Protein AF-A0A936B6W1-F1 (afdb_monomer_lite)

Structure (mmCIF, N/CA/C/O backbone):
data_AF-A0A936B6W1-F1
#
_entry.id   AF-A0A936B6W1-F1
#
loop_
_atom_site.group_PDB
_atom_site.id
_atom_site.type_symbol
_atom_site.label_atom_id
_atom_site.label_alt_id
_atom_site.label_comp_id
_atom_site.label_asym_id
_atom_site.label_entity_id
_atom_site.label_seq_id
_atom_site.pdbx_PDB_ins_code
_atom_site.Cartn_x
_atom_site.Cartn_y
_atom_site.Cartn_z
_atom_site.occupancy
_atom_site.B_iso_or_equiv
_atom_site.auth_seq_id
_atom_site.auth_comp_id
_atom_site.auth_asym_id
_atom_site.auth_atom_id
_atom_site.pdbx_PDB_model_num
ATOM 1 N N . MET A 1 1 ? -24.460 66.028 40.620 1.00 42.78 1 MET A N 1
ATOM 2 C CA . MET A 1 1 ? -24.218 67.037 39.553 1.00 42.78 1 MET A CA 1
ATOM 3 C C . MET A 1 1 ? -22.899 66.649 38.894 1.00 42.78 1 MET A C 1
ATOM 5 O O . MET A 1 1 ? -21.968 66.437 39.642 1.00 42.78 1 MET A O 1
ATOM 9 N N . LYS A 1 2 ? -22.707 66.440 37.591 1.00 44.09 2 LYS A N 1
ATOM 10 C CA . LYS A 1 2 ? -23.469 66.686 36.362 1.00 44.09 2 LYS A CA 1
ATOM 11 C C . LYS A 1 2 ? -23.413 65.421 35.484 1.00 44.09 2 LYS A C 1
ATOM 13 O O . LYS A 1 2 ? -22.447 64.670 35.536 1.00 44.09 2 LYS A O 1
ATOM 18 N N . ARG A 1 3 ? -24.472 65.222 34.700 1.00 52.38 3 ARG A N 1
ATOM 19 C CA . ARG A 1 3 ? -24.599 64.239 33.617 1.00 52.38 3 ARG A CA 1
ATOM 20 C C . ARG A 1 3 ? -23.718 64.670 32.436 1.00 52.38 3 ARG A C 1
ATOM 22 O O . ARG A 1 3 ? -23.711 65.861 32.144 1.00 52.38 3 ARG A O 1
ATOM 29 N N . SER A 1 4 ? -23.094 63.727 31.731 1.00 62.34 4 SER A N 1
ATOM 30 C CA . SER A 1 4 ? -22.779 63.885 30.305 1.00 62.34 4 SER A CA 1
ATOM 31 C C . SER A 1 4 ? -22.954 62.556 29.583 1.00 62.34 4 SER A C 1
ATOM 33 O O . SER A 1 4 ? -22.253 61.581 29.824 1.00 62.34 4 SER A O 1
ATOM 35 N N . LEU A 1 5 ? -23.976 62.576 28.739 1.00 56.81 5 LEU A N 1
ATOM 36 C CA . LEU A 1 5 ? -24.426 61.590 27.780 1.00 56.81 5 LEU A CA 1
ATOM 37 C C . LEU A 1 5 ? -23.589 61.781 26.506 1.00 56.81 5 LEU A C 1
ATOM 39 O O . LEU A 1 5 ? -23.580 62.887 25.974 1.00 56.81 5 LEU A O 1
ATOM 43 N N . TYR A 1 6 ? -22.931 60.737 26.003 1.00 61.59 6 TYR A N 1
ATOM 44 C CA . TYR A 1 6 ? -22.509 60.683 24.601 1.00 61.59 6 TYR A CA 1
ATOM 45 C C . TYR A 1 6 ? -23.033 59.392 23.983 1.00 61.59 6 TYR A C 1
ATOM 47 O O . TYR A 1 6 ? -22.481 58.309 24.149 1.00 61.59 6 TYR A O 1
ATOM 55 N N . LEU A 1 7 ? -24.166 59.556 23.303 1.00 55.12 7 LEU A N 1
ATOM 56 C CA . LEU A 1 7 ? -24.638 58.693 22.234 1.00 55.12 7 LEU A CA 1
ATOM 57 C C . LEU A 1 7 ? -23.637 58.814 21.073 1.00 55.12 7 LEU A C 1
ATOM 59 O O . LEU A 1 7 ? -23.429 59.921 20.578 1.00 55.12 7 LEU A O 1
ATOM 63 N N . LEU A 1 8 ? -23.083 57.704 20.588 1.00 62.91 8 LEU A N 1
ATOM 64 C CA . LEU A 1 8 ? -22.638 57.636 19.199 1.00 62.91 8 LEU A CA 1
ATOM 65 C C . LEU A 1 8 ? -22.999 56.274 18.608 1.00 62.91 8 LEU A C 1
ATOM 67 O O . LEU A 1 8 ? -22.398 55.247 18.907 1.00 62.91 8 LEU A O 1
ATOM 71 N N . PHE A 1 9 ? -24.036 56.325 17.778 1.00 54.16 9 PHE A N 1
ATOM 72 C CA . PHE A 1 9 ? -24.377 55.352 16.753 1.00 54.16 9 PHE A CA 1
ATOM 73 C C . PHE A 1 9 ? -23.163 55.107 15.847 1.00 54.16 9 PHE A C 1
ATOM 75 O O . PHE A 1 9 ? -22.683 56.054 15.226 1.00 54.16 9 PHE A O 1
ATOM 82 N N . ILE A 1 10 ? -22.728 53.855 15.686 1.00 60.44 10 ILE A N 1
ATOM 83 C CA . ILE A 1 10 ? -22.005 53.443 14.476 1.00 60.44 10 ILE A CA 1
ATOM 84 C C . ILE A 1 10 ? -22.717 52.237 13.871 1.00 60.44 10 ILE A C 1
ATOM 86 O O . ILE A 1 10 ? -23.036 51.257 14.540 1.00 60.44 10 ILE A O 1
ATOM 90 N N . LEU A 1 11 ? -23.019 52.426 12.590 1.00 55.84 11 LEU A N 1
ATOM 91 C CA . LEU A 1 11 ? -23.822 51.625 11.690 1.00 55.84 11 LEU A CA 1
ATOM 92 C C . LEU A 1 11 ? -23.536 50.121 11.740 1.00 55.84 11 LEU A C 1
ATOM 94 O O . LEU A 1 11 ? -22.421 49.653 11.524 1.00 55.84 11 LEU A O 1
ATOM 98 N N . ILE A 1 12 ? -24.641 49.391 11.844 1.00 58.06 12 ILE A N 1
ATOM 99 C CA . ILE A 1 12 ? -24.839 48.038 11.338 1.00 58.06 12 ILE A CA 1
ATOM 100 C C . ILE A 1 12 ? -24.657 48.085 9.810 1.00 58.06 12 ILE A C 1
ATOM 102 O O . ILE A 1 12 ? -25.568 48.455 9.073 1.00 58.06 12 ILE A O 1
ATOM 106 N N . GLY A 1 13 ? -23.457 47.758 9.335 1.00 53.03 13 GLY A N 1
ATOM 107 C CA . GLY A 1 13 ? -23.159 47.499 7.926 1.00 53.03 13 GLY A CA 1
ATOM 108 C C . GLY A 1 13 ? -23.213 46.001 7.661 1.00 53.03 13 GLY A C 1
ATOM 109 O O . GLY A 1 13 ? -22.177 45.345 7.600 1.00 53.03 13 GLY A O 1
ATOM 110 N N . GLY A 1 14 ? -24.423 45.449 7.565 1.00 54.00 14 GLY A N 1
ATOM 111 C CA . GLY A 1 14 ? -24.647 44.062 7.169 1.00 54.00 14 GLY A CA 1
ATOM 112 C C . GLY A 1 14 ? -24.208 43.845 5.726 1.00 54.00 14 GLY A C 1
ATOM 113 O O . GLY A 1 14 ? -24.986 44.056 4.799 1.00 54.00 14 GLY A O 1
ATOM 114 N N . VAL A 1 15 ? -22.965 43.408 5.528 1.00 58.84 15 VAL A N 1
ATOM 115 C CA . VAL A 1 15 ? -22.539 42.811 4.263 1.00 58.84 15 VAL A CA 1
ATOM 116 C C . VAL A 1 15 ? -23.156 41.415 4.228 1.00 58.84 15 VAL A C 1
ATOM 118 O O . VAL A 1 15 ? -22.557 40.437 4.671 1.00 58.84 15 VAL A O 1
ATOM 121 N N . LEU A 1 16 ? -24.397 41.333 3.743 1.00 56.47 16 LEU A N 1
ATOM 122 C CA . LEU A 1 16 ? -24.996 40.097 3.242 1.00 56.47 16 LEU A CA 1
ATOM 123 C C . LEU A 1 16 ? -24.203 39.688 1.997 1.00 56.47 16 LEU A C 1
ATOM 125 O O . LEU A 1 16 ? -24.629 39.883 0.862 1.00 56.47 16 LEU A O 1
ATOM 129 N N . GLY A 1 17 ? -22.989 39.187 2.219 1.00 56.72 17 GLY A N 1
ATOM 130 C CA . GLY A 1 17 ? -22.233 38.496 1.198 1.00 56.72 17 GLY A CA 1
ATOM 131 C C . GLY A 1 17 ? -23.029 37.256 0.838 1.00 56.72 17 GLY A C 1
ATOM 132 O O . GLY A 1 17 ? -23.165 36.351 1.662 1.00 56.72 17 GLY A O 1
ATOM 133 N N . CYS A 1 18 ? -23.585 37.232 -0.371 1.00 65.19 18 CYS A N 1
ATOM 134 C CA . CYS A 1 18 ? -24.082 36.013 -0.982 1.00 65.19 18 CYS A CA 1
ATOM 135 C C . CYS A 1 18 ? -22.931 34.998 -0.975 1.00 65.19 18 CYS A C 1
ATOM 137 O O . CYS A 1 18 ? -22.057 35.045 -1.837 1.00 65.19 18 CYS A O 1
ATOM 139 N N . ARG A 1 19 ? -22.894 34.108 0.025 1.00 63.59 19 ARG A N 1
ATOM 140 C CA . ARG A 1 19 ? -22.069 32.904 -0.031 1.00 63.59 19 ARG A CA 1
ATOM 141 C C . ARG A 1 19 ? -22.639 32.083 -1.174 1.00 63.59 19 ARG A C 1
ATOM 143 O O . ARG A 1 19 ? -23.716 31.505 -1.037 1.00 63.59 19 ARG A O 1
ATOM 150 N N . GLN A 1 20 ? -21.961 32.102 -2.317 1.00 68.69 20 GLN A N 1
ATOM 151 C CA . GLN A 1 20 ? -22.231 31.118 -3.351 1.00 68.69 20 GLN A CA 1
ATOM 152 C C . GLN A 1 20 ? -22.065 29.740 -2.701 1.00 68.69 20 GLN A C 1
ATOM 154 O O . GLN A 1 20 ? -21.076 29.539 -1.988 1.00 68.69 20 GLN A O 1
ATOM 159 N N . PRO A 1 21 ? -23.032 28.824 -2.868 1.00 70.44 21 PRO A N 1
ATOM 160 C CA . PRO A 1 21 ? -22.834 27.454 -2.437 1.00 70.44 21 PRO A CA 1
ATOM 161 C C . PRO A 1 21 ? -21.570 26.954 -3.132 1.00 70.44 21 PRO A C 1
ATOM 163 O O . PRO A 1 21 ? -21.466 27.027 -4.358 1.00 70.44 21 PRO A O 1
ATOM 166 N N . VAL A 1 22 ? -20.585 26.530 -2.340 1.00 75.06 22 VAL A N 1
ATOM 167 C CA . VAL A 1 22 ? -19.432 25.809 -2.869 1.00 75.06 22 VAL A CA 1
ATOM 168 C C . VAL A 1 22 ? -20.020 24.547 -3.479 1.00 75.06 22 VAL A C 1
ATOM 170 O O . VAL A 1 22 ? -20.552 23.701 -2.766 1.00 75.06 22 VAL A O 1
ATOM 173 N N . VAL A 1 23 ? -20.044 24.486 -4.808 1.00 72.12 23 VAL A N 1
ATOM 174 C CA . VAL A 1 23 ? -20.386 23.257 -5.514 1.00 72.12 23 VAL A CA 1
ATOM 175 C C . VAL A 1 23 ? -19.212 22.330 -5.248 1.00 72.12 23 VAL A C 1
ATOM 177 O O . VAL A 1 23 ? -18.132 22.543 -5.793 1.00 72.12 23 VAL A O 1
ATOM 180 N N . GLU A 1 24 ? -19.396 21.378 -4.337 1.00 67.12 24 GLU A N 1
ATOM 181 C CA . GLU A 1 24 ? -18.427 20.311 -4.121 1.00 67.12 24 GLU A CA 1
ATOM 182 C C . GLU A 1 24 ? -18.307 19.544 -5.437 1.00 67.12 24 GLU A C 1
ATOM 184 O O . GLU A 1 24 ? -19.244 18.882 -5.889 1.00 67.12 24 GLU A O 1
ATOM 189 N N . GLU A 1 25 ? -17.176 19.731 -6.114 1.00 60.41 25 GLU A N 1
ATOM 190 C CA . GLU A 1 25 ? -16.861 18.987 -7.320 1.00 60.41 25 GLU A CA 1
ATOM 191 C C . GLU A 1 25 ? -16.824 17.501 -6.932 1.00 60.41 25 GLU A C 1
ATOM 193 O O . GLU A 1 25 ? -16.175 17.158 -5.937 1.00 60.41 25 GLU A O 1
ATOM 198 N N . PRO A 1 26 ? -17.556 16.618 -7.638 1.00 58.12 26 PRO A N 1
ATOM 199 C CA . PRO A 1 26 ? -17.636 15.216 -7.261 1.00 58.12 26 PRO A CA 1
ATOM 200 C C . PRO A 1 26 ? -16.221 14.657 -7.153 1.00 58.12 26 PRO A C 1
ATOM 202 O O . PRO A 1 26 ? -15.456 14.671 -8.121 1.00 58.12 26 PRO A O 1
ATOM 205 N N . THR A 1 27 ? -15.851 14.203 -5.954 1.00 60.78 27 THR A N 1
ATOM 206 C CA . THR A 1 27 ? -14.531 13.634 -5.704 1.00 60.78 27 THR A CA 1
ATOM 207 C C . THR A 1 27 ? -14.383 12.412 -6.599 1.00 60.78 27 THR A C 1
ATOM 209 O O . THR A 1 27 ? -15.014 11.387 -6.359 1.00 60.78 27 THR A O 1
ATOM 212 N N . ALA A 1 28 ? -13.607 12.536 -7.683 1.00 58.38 28 ALA A N 1
ATOM 213 C CA . ALA A 1 28 ? -13.397 11.418 -8.595 1.00 58.38 28 ALA A CA 1
ATOM 214 C C . ALA A 1 28 ? -12.869 10.207 -7.808 1.00 58.38 28 ALA A C 1
ATOM 216 O O . ALA A 1 28 ? -11.828 10.283 -7.147 1.00 58.38 28 ALA A O 1
ATOM 217 N N . VAL A 1 29 ? -13.632 9.118 -7.854 1.00 69.69 29 VAL A N 1
ATOM 218 C CA . VAL A 1 29 ? -13.309 7.863 -7.177 1.00 69.69 29 VAL A CA 1
ATOM 219 C C . VAL A 1 29 ? -12.143 7.218 -7.918 1.00 69.69 29 VAL A C 1
ATOM 221 O O . VAL A 1 29 ? -12.166 7.113 -9.146 1.00 69.69 29 VAL A O 1
ATOM 224 N N . LEU A 1 30 ? -11.109 6.815 -7.183 1.00 76.81 30 LEU A N 1
ATOM 225 C CA . LEU A 1 30 ? -10.003 6.047 -7.749 1.00 76.81 30 LEU A CA 1
ATOM 226 C C . LEU A 1 30 ? -10.522 4.705 -8.260 1.00 76.81 30 LEU A C 1
ATOM 228 O O . LEU A 1 30 ? -11.256 4.007 -7.563 1.00 76.81 30 LEU A O 1
ATOM 232 N N . ALA A 1 31 ? -10.131 4.336 -9.478 1.00 76.81 31 ALA A N 1
ATOM 233 C CA . ALA A 1 31 ? -10.424 3.005 -9.985 1.00 76.81 31 ALA A CA 1
ATOM 234 C C . ALA A 1 31 ? -9.707 1.950 -9.116 1.00 76.81 31 ALA A C 1
ATOM 236 O O . ALA A 1 31 ? -8.561 2.179 -8.716 1.00 76.81 31 ALA A O 1
ATOM 237 N N . PRO A 1 32 ? -10.345 0.800 -8.833 1.00 78.00 32 PRO A N 1
ATOM 238 C CA . PRO A 1 32 ? -9.697 -0.272 -8.090 1.00 78.00 32 PRO A CA 1
ATOM 239 C C . PRO A 1 32 ? -8.495 -0.844 -8.869 1.00 78.00 32 PRO A C 1
ATOM 241 O O . PRO A 1 32 ? -8.446 -0.725 -10.100 1.00 78.00 32 PRO A O 1
ATOM 244 N N . PRO A 1 33 ? -7.539 -1.503 -8.183 1.00 84.62 33 PRO A N 1
ATOM 245 C CA . PRO A 1 33 ? -6.413 -2.155 -8.834 1.00 84.62 33 PRO A CA 1
ATOM 246 C C . PRO A 1 33 ? -6.891 -3.256 -9.791 1.00 84.62 33 PRO A C 1
ATOM 248 O O . PRO A 1 33 ? -7.977 -3.818 -9.599 1.00 84.62 33 PRO A O 1
ATOM 251 N N . PRO A 1 34 ? -6.065 -3.643 -10.777 1.00 88.75 34 PRO A N 1
ATOM 252 C CA . PRO A 1 34 ? -6.326 -4.820 -11.593 1.00 88.75 34 PRO A CA 1
ATOM 253 C C . PRO A 1 34 ? -6.532 -6.078 -10.737 1.00 88.75 34 PRO A C 1
ATOM 255 O O . PRO A 1 34 ? -5.823 -6.311 -9.758 1.00 88.75 34 PRO A O 1
ATOM 258 N N . THR A 1 35 ? -7.460 -6.944 -11.148 1.00 91.56 35 THR A N 1
ATOM 259 C CA . THR A 1 35 ? -7.670 -8.264 -10.523 1.00 91.56 35 THR A CA 1
ATOM 260 C C . THR A 1 35 ? -6.539 -9.251 -10.819 1.00 91.56 35 THR A C 1
ATOM 262 O O . THR A 1 35 ? -6.422 -10.277 -10.154 1.00 91.56 35 THR A O 1
ATOM 265 N N . ALA A 1 36 ? -5.687 -8.935 -11.795 1.00 93.62 36 ALA A N 1
ATOM 266 C CA . ALA A 1 36 ? -4.434 -9.616 -12.072 1.00 93.62 36 ALA A CA 1
ATOM 267 C C . ALA A 1 36 ? -3.369 -8.565 -12.399 1.00 93.62 36 ALA A C 1
ATOM 269 O O . ALA A 1 36 ? -3.534 -7.775 -13.330 1.00 93.62 36 ALA A O 1
ATOM 270 N N . VAL A 1 37 ? -2.288 -8.549 -11.624 1.00 94.75 37 VAL A N 1
ATOM 271 C CA . VAL A 1 37 ? -1.181 -7.608 -11.787 1.00 94.75 37 VAL A CA 1
ATOM 272 C C . VAL A 1 37 ? -0.089 -8.282 -12.623 1.00 94.75 37 VAL A C 1
ATOM 274 O O . VAL A 1 37 ? 0.421 -9.328 -12.212 1.00 94.75 37 VAL A O 1
ATOM 277 N N . PRO A 1 38 ? 0.270 -7.743 -13.802 1.00 96.38 38 PRO A N 1
ATOM 278 C CA . PRO A 1 38 ? 1.321 -8.321 -14.629 1.00 96.38 38 PRO A CA 1
ATOM 279 C C . PRO A 1 38 ? 2.682 -8.238 -13.928 1.00 96.38 38 PRO A C 1
ATOM 281 O O . PRO A 1 38 ? 3.059 -7.183 -13.414 1.00 96.38 38 PRO A O 1
ATOM 284 N N . LEU A 1 39 ? 3.423 -9.349 -13.955 1.00 96.06 39 LEU A N 1
ATOM 285 C CA . LEU A 1 39 ? 4.848 -9.393 -13.646 1.00 96.06 39 LEU A CA 1
ATOM 286 C C . LEU A 1 39 ? 5.620 -9.364 -14.966 1.00 96.06 39 LEU A C 1
ATOM 288 O O . LEU A 1 39 ? 5.474 -10.275 -15.784 1.00 96.06 39 LEU A O 1
ATOM 292 N N . THR A 1 40 ? 6.439 -8.339 -15.174 1.00 97.25 40 THR A N 1
ATOM 293 C CA . THR A 1 40 ? 7.240 -8.159 -16.390 1.00 97.25 40 THR A CA 1
ATOM 294 C C . THR A 1 40 ? 8.736 -8.293 -16.126 1.00 97.25 40 THR A C 1
ATOM 296 O O . THR A 1 40 ? 9.197 -7.920 -15.048 1.00 97.25 40 THR A O 1
ATOM 299 N N . ASN A 1 41 ? 9.512 -8.742 -17.113 1.00 95.44 41 ASN A N 1
ATOM 300 C CA . ASN A 1 41 ? 10.980 -8.689 -17.070 1.00 95.44 41 ASN A CA 1
ATOM 301 C C . ASN A 1 41 ? 11.523 -7.263 -17.342 1.00 95.44 41 ASN A C 1
ATOM 303 O O . ASN A 1 41 ? 10.756 -6.325 -17.577 1.00 95.44 41 ASN A O 1
ATOM 307 N N . GLY A 1 42 ? 12.851 -7.086 -17.330 1.00 92.62 42 GLY A N 1
ATOM 308 C CA . GLY A 1 42 ? 13.514 -5.803 -17.613 1.00 92.62 42 GLY A CA 1
ATOM 309 C C . GLY A 1 42 ? 13.218 -5.230 -19.009 1.00 92.62 42 GLY A C 1
ATOM 310 O O . GLY A 1 42 ? 13.299 -4.021 -19.209 1.00 92.62 42 GLY A O 1
ATOM 311 N N . GLN A 1 43 ? 12.801 -6.072 -19.961 1.00 95.12 43 GLN A N 1
ATOM 312 C CA . GLN A 1 43 ? 12.390 -5.679 -21.313 1.00 95.12 43 GLN A CA 1
ATOM 313 C C . GLN A 1 43 ? 10.903 -5.278 -21.389 1.00 95.12 43 GLN A C 1
ATOM 315 O O . GLN A 1 43 ? 10.446 -4.809 -22.430 1.00 95.12 43 GLN A O 1
ATOM 320 N N . GLY A 1 44 ? 10.148 -5.427 -20.294 1.00 95.19 44 GLY A N 1
ATOM 321 C CA . GLY A 1 44 ? 8.714 -5.137 -20.228 1.00 95.19 44 GLY A CA 1
ATOM 322 C C . GLY A 1 44 ? 7.819 -6.265 -20.752 1.00 95.19 44 GLY A C 1
ATOM 323 O O . GLY A 1 44 ? 6.619 -6.058 -20.920 1.00 95.19 44 GLY A O 1
ATOM 324 N N . GLU A 1 45 ? 8.364 -7.455 -21.003 1.00 97.00 45 GLU A N 1
ATOM 325 C CA . GLU A 1 45 ? 7.582 -8.619 -21.422 1.00 97.00 45 GLU A CA 1
ATOM 326 C C . GLU A 1 45 ? 6.923 -9.266 -20.205 1.00 97.00 45 GLU A C 1
ATOM 328 O O . GLU A 1 45 ? 7.573 -9.474 -19.180 1.00 97.00 45 GLU A O 1
ATOM 333 N N . VAL A 1 46 ? 5.639 -9.613 -20.313 1.00 96.94 46 VAL A N 1
ATOM 334 C CA . VAL A 1 46 ? 4.905 -10.299 -19.242 1.00 96.94 46 VAL A CA 1
ATOM 335 C C . VAL A 1 46 ? 5.429 -11.727 -19.099 1.00 96.94 46 VAL A C 1
ATOM 337 O O . VAL A 1 46 ? 5.291 -12.534 -20.015 1.00 96.94 46 VAL A O 1
ATOM 340 N N . VAL A 1 47 ? 5.986 -12.046 -17.933 1.00 96.44 47 VAL A N 1
ATOM 341 C CA . VAL A 1 47 ? 6.502 -13.384 -17.598 1.00 96.44 47 VAL A CA 1
ATOM 342 C C . VAL A 1 47 ? 5.541 -14.173 -16.715 1.00 96.44 47 VAL A C 1
ATOM 344 O O . VAL A 1 47 ? 5.531 -15.401 -16.750 1.00 96.44 47 VAL A O 1
ATOM 347 N N . SER A 1 48 ? 4.707 -13.489 -15.930 1.00 95.75 48 SER A N 1
ATOM 348 C CA . SER A 1 48 ? 3.640 -14.109 -15.147 1.00 95.75 48 SER A CA 1
ATOM 349 C C . SER A 1 48 ? 2.584 -13.077 -14.739 1.00 95.75 48 SER A C 1
ATOM 351 O O . SER A 1 48 ? 2.648 -11.903 -15.113 1.00 95.75 48 SER A O 1
ATOM 353 N N . GLN A 1 49 ? 1.578 -13.518 -13.986 1.00 95.06 49 GLN A N 1
ATOM 354 C CA . GLN A 1 49 ? 0.587 -12.643 -13.371 1.00 95.06 49 GLN A CA 1
ATOM 355 C C . GLN A 1 49 ? 0.461 -12.973 -11.890 1.00 95.06 49 GLN A C 1
ATOM 357 O O . GLN A 1 49 ? 0.459 -14.141 -11.500 1.00 95.06 49 GLN A O 1
ATOM 362 N N . GLN A 1 50 ? 0.316 -11.936 -11.076 1.00 91.50 50 GLN A N 1
ATOM 363 C CA . GLN A 1 50 ? -0.027 -12.053 -9.672 1.00 91.50 50 GLN A CA 1
ATOM 364 C C . GLN A 1 50 ? -1.523 -11.812 -9.487 1.00 91.50 50 GLN A C 1
ATOM 366 O O . GLN A 1 50 ? -2.071 -10.848 -10.019 1.00 91.50 50 GLN A O 1
ATOM 371 N N . ALA A 1 51 ? -2.185 -12.672 -8.712 1.00 90.75 51 ALA A N 1
ATOM 372 C CA . ALA A 1 51 ? -3.576 -12.451 -8.338 1.00 90.75 51 ALA A CA 1
ATOM 373 C C . ALA A 1 51 ? -3.706 -11.140 -7.542 1.00 90.75 51 ALA A C 1
ATOM 375 O O . ALA A 1 51 ? -2.968 -10.916 -6.581 1.00 90.75 51 ALA A O 1
ATOM 376 N N . GLY A 1 52 ? -4.622 -10.278 -7.977 1.00 84.19 52 GLY A N 1
ATOM 377 C CA . GLY A 1 52 ? -4.985 -9.025 -7.320 1.00 84.19 52 GLY A CA 1
ATOM 378 C C . GLY A 1 52 ? -6.399 -9.070 -6.723 1.00 84.19 52 GLY A C 1
ATOM 379 O O . GLY A 1 52 ? -7.001 -10.146 -6.659 1.00 84.19 52 GLY A O 1
ATOM 380 N N . PRO A 1 53 ? -6.958 -7.913 -6.317 1.00 88.94 53 PRO A N 1
ATOM 381 C CA . PRO A 1 53 ? -6.330 -6.585 -6.292 1.00 88.94 53 PRO A CA 1
ATOM 382 C C . PRO A 1 53 ? -5.180 -6.495 -5.279 1.00 88.94 53 PRO A C 1
ATOM 384 O O . PRO A 1 53 ? -5.199 -7.164 -4.249 1.00 88.94 53 PRO A O 1
ATOM 387 N N . LEU A 1 54 ? -4.173 -5.667 -5.574 1.00 92.38 54 LEU A N 1
ATOM 388 C CA . LEU A 1 54 ? -3.028 -5.440 -4.688 1.00 92.38 54 LEU A CA 1
ATOM 389 C C . LEU A 1 54 ? -2.950 -3.975 -4.272 1.00 92.38 54 LEU A C 1
ATOM 391 O O . LEU A 1 54 ? -2.747 -3.091 -5.109 1.00 92.38 54 LEU A O 1
ATOM 395 N N . TRP A 1 55 ? -3.043 -3.756 -2.966 1.00 94.06 55 TRP A N 1
ATOM 396 C CA . TRP A 1 55 ? -2.788 -2.479 -2.317 1.00 94.06 55 TRP A CA 1
ATOM 397 C C . TRP A 1 55 ? -1.542 -2.578 -1.447 1.00 94.06 55 TRP A C 1
ATOM 399 O O . TRP A 1 55 ? -1.292 -3.601 -0.806 1.00 94.06 55 TRP A O 1
ATOM 409 N N . VAL A 1 56 ? -0.759 -1.507 -1.434 1.00 94.38 56 VAL A N 1
ATOM 410 C CA . VAL A 1 56 ? 0.469 -1.385 -0.645 1.00 94.38 56 VAL A CA 1
ATOM 411 C C . VAL A 1 56 ? 0.528 -0.019 0.023 1.00 94.38 56 VAL A C 1
ATOM 413 O O . VAL A 1 56 ? -0.152 0.908 -0.413 1.00 94.38 56 VAL A O 1
ATOM 416 N N . LEU A 1 57 ? 1.375 0.118 1.040 1.00 95.12 57 LEU A N 1
ATOM 417 C CA . LEU A 1 57 ? 1.864 1.420 1.483 1.00 95.12 57 LEU A CA 1
ATOM 418 C C . LEU A 1 57 ? 3.182 1.738 0.782 1.00 95.12 57 LEU A C 1
ATOM 420 O O . LEU A 1 57 ? 4.061 0.877 0.678 1.00 95.12 57 LEU A O 1
ATOM 424 N N . VAL A 1 58 ? 3.330 2.981 0.336 1.00 95.75 58 VAL A N 1
ATOM 425 C CA . VAL A 1 58 ? 4.620 3.535 -0.079 1.00 95.75 58 VAL A CA 1
ATOM 426 C C . VAL A 1 58 ? 5.249 4.198 1.140 1.00 95.75 58 VAL A C 1
ATOM 428 O O . VAL A 1 58 ? 4.657 5.093 1.736 1.00 95.75 58 VAL A O 1
ATOM 431 N N . SER A 1 59 ? 6.427 3.734 1.548 1.00 95.38 59 SER A N 1
ATOM 432 C CA . SER A 1 59 ? 7.048 4.106 2.816 1.00 95.38 59 SER A CA 1
ATOM 433 C C . SER A 1 59 ? 8.530 4.429 2.681 1.00 95.38 59 SER A C 1
ATOM 435 O O . SER A 1 59 ? 9.300 3.689 2.065 1.00 95.38 59 SER A O 1
ATOM 437 N N . GLY A 1 60 ? 8.934 5.516 3.332 1.00 93.94 60 GLY A N 1
ATOM 438 C CA . GLY A 1 60 ? 10.326 5.873 3.588 1.00 93.94 60 GLY A CA 1
ATOM 439 C C . GLY A 1 60 ? 10.829 5.447 4.962 1.00 93.94 60 GLY A C 1
ATOM 440 O O . GLY A 1 60 ? 11.856 5.955 5.407 1.00 93.94 60 GLY A O 1
ATOM 441 N N . VAL A 1 61 ? 10.102 4.571 5.658 1.00 90.56 61 VAL A N 1
ATOM 442 C CA . VAL A 1 61 ? 10.531 3.982 6.929 1.00 90.56 61 VAL A CA 1
ATOM 443 C C . VAL A 1 61 ? 11.591 2.909 6.665 1.00 90.56 61 VAL A C 1
ATOM 445 O O . VAL A 1 61 ? 11.392 2.031 5.822 1.00 90.56 61 VAL A O 1
ATOM 448 N N . ASP A 1 62 ? 12.722 2.977 7.363 1.00 85.38 62 ASP A N 1
ATOM 449 C CA . ASP A 1 62 ? 13.818 2.013 7.239 1.00 85.38 62 ASP A CA 1
ATOM 450 C C . ASP A 1 62 ? 13.536 0.691 7.987 1.00 85.38 62 ASP A C 1
ATOM 452 O O . ASP A 1 62 ? 12.501 0.510 8.631 1.00 85.38 62 ASP A O 1
ATOM 456 N N . GLU A 1 63 ? 14.463 -0.266 7.911 1.00 81.38 63 GLU A N 1
ATOM 457 C CA . GLU A 1 63 ? 14.356 -1.542 8.635 1.00 81.38 63 GLU A CA 1
ATOM 458 C C . GLU A 1 63 ? 14.347 -1.417 10.172 1.00 81.38 63 GLU A C 1
ATOM 460 O O . GLU A 1 63 ? 14.018 -2.385 10.857 1.00 81.38 63 GLU A O 1
ATOM 465 N N . HIS A 1 64 ? 14.683 -0.251 10.728 1.00 81.06 64 HIS A N 1
ATOM 466 C CA . HIS A 1 64 ? 14.626 0.020 12.165 1.00 81.06 64 HIS A CA 1
ATOM 467 C C . HIS A 1 64 ? 13.308 0.684 12.583 1.00 81.06 64 HIS A C 1
ATOM 469 O O . HIS A 1 64 ? 13.123 0.978 13.765 1.00 81.06 64 HIS A O 1
ATOM 475 N N . GLY A 1 65 ? 12.391 0.929 11.641 1.00 80.75 65 GLY A N 1
ATOM 476 C CA . GLY A 1 65 ? 11.145 1.642 11.909 1.00 80.75 65 GLY A CA 1
ATOM 477 C C . GLY A 1 65 ? 11.317 3.160 12.000 1.00 80.75 65 GLY A C 1
ATOM 478 O O . GLY A 1 65 ? 10.415 3.844 12.484 1.00 80.75 65 GLY A O 1
ATOM 479 N N . LEU A 1 66 ? 12.456 3.705 11.560 1.00 84.88 66 LEU A N 1
ATOM 480 C CA . LEU A 1 66 ? 12.725 5.139 11.570 1.00 84.88 66 LEU A CA 1
ATOM 481 C C . LEU A 1 66 ? 12.377 5.756 10.219 1.00 84.88 66 LEU A C 1
ATOM 483 O O . LEU A 1 66 ? 12.707 5.219 9.164 1.00 84.88 66 LEU A O 1
ATOM 487 N N . LEU A 1 67 ? 11.736 6.925 10.250 1.00 87.69 67 LEU A N 1
ATOM 488 C CA . LEU A 1 67 ? 11.481 7.689 9.037 1.00 87.69 67 LEU A CA 1
ATOM 489 C C . LEU A 1 67 ? 12.806 8.200 8.456 1.00 87.69 67 LEU A C 1
ATOM 491 O O . LEU A 1 67 ? 13.404 9.128 9.002 1.00 87.69 67 LEU A O 1
ATOM 495 N N . ALA A 1 68 ? 13.236 7.613 7.341 1.00 89.75 68 ALA A N 1
ATOM 496 C CA . ALA A 1 68 ? 14.405 8.053 6.589 1.00 89.75 68 ALA A CA 1
ATOM 497 C C . ALA A 1 68 ? 14.021 9.055 5.489 1.00 89.75 68 ALA A C 1
ATOM 499 O O . ALA A 1 68 ? 14.735 10.033 5.264 1.00 89.75 68 ALA A O 1
ATOM 500 N N . GLU A 1 69 ? 12.876 8.843 4.831 1.00 93.31 69 GLU A N 1
ATOM 501 C CA . GLU A 1 69 ? 12.462 9.611 3.651 1.00 93.31 69 GLU A CA 1
ATOM 502 C C . GLU A 1 69 ? 10.987 10.056 3.743 1.00 93.31 69 GLU A C 1
ATOM 504 O O . GLU A 1 69 ? 10.080 9.255 3.525 1.00 93.31 69 GLU A O 1
ATOM 509 N N . PRO A 1 70 ? 10.692 11.335 4.048 1.00 94.56 70 PRO A N 1
ATOM 510 C CA . PRO A 1 70 ? 9.308 11.811 4.162 1.00 94.56 70 PRO A CA 1
ATOM 511 C C . PRO A 1 70 ? 8.580 11.905 2.812 1.00 94.56 70 PRO A C 1
ATOM 513 O O . PRO A 1 70 ? 7.349 11.896 2.777 1.00 94.56 70 PRO A O 1
ATOM 516 N N . ASN A 1 71 ? 9.337 12.008 1.716 1.00 96.31 71 ASN A N 1
ATOM 517 C CA . ASN A 1 71 ? 8.835 12.090 0.349 1.00 96.31 71 ASN A CA 1
ATOM 518 C C . ASN A 1 71 ? 9.555 11.047 -0.503 1.00 96.31 71 ASN A C 1
ATOM 520 O O . ASN A 1 71 ? 10.785 11.042 -0.543 1.00 96.31 71 ASN A O 1
ATOM 524 N N . ILE A 1 72 ? 8.789 10.213 -1.200 1.00 96.25 72 ILE A N 1
ATOM 525 C CA . ILE A 1 72 ? 9.299 9.161 -2.077 1.00 96.25 72 ILE A CA 1
ATOM 526 C C . ILE A 1 72 ? 9.114 9.610 -3.516 1.00 96.25 72 ILE A C 1
ATOM 528 O O . ILE A 1 72 ? 7.985 9.785 -3.978 1.00 96.25 72 ILE A O 1
ATOM 532 N N . TYR A 1 73 ? 10.226 9.812 -4.219 1.00 96.31 73 TYR A N 1
ATOM 533 C CA . TYR A 1 73 ? 10.201 10.201 -5.624 1.00 96.31 73 TYR A CA 1
ATOM 534 C C . TYR A 1 73 ? 9.713 9.046 -6.487 1.00 96.31 73 TYR A C 1
ATOM 536 O O . TYR A 1 73 ? 10.216 7.923 -6.400 1.00 96.31 73 TYR A O 1
ATOM 544 N N . LEU A 1 74 ? 8.754 9.345 -7.356 1.00 97.56 74 LEU A N 1
ATOM 545 C CA . LEU A 1 74 ? 8.302 8.405 -8.362 1.00 97.56 74 LEU A CA 1
ATOM 546 C C . LEU A 1 74 ? 9.272 8.423 -9.545 1.00 97.56 74 LEU A C 1
ATOM 548 O O . LEU A 1 74 ? 9.759 9.471 -9.982 1.00 97.56 74 LEU A O 1
ATOM 552 N N . LEU A 1 75 ? 9.552 7.243 -10.079 1.00 97.94 75 LEU A N 1
ATOM 553 C CA . LEU A 1 75 ? 10.388 7.051 -11.252 1.00 97.94 75 LEU A CA 1
ATOM 554 C C . LEU A 1 75 ? 9.495 7.021 -12.503 1.00 97.94 75 LEU A C 1
ATOM 556 O O . LEU A 1 75 ? 8.397 6.461 -12.506 1.00 97.94 75 LEU A O 1
ATOM 560 N N . SER A 1 76 ? 9.974 7.606 -13.597 1.00 97.12 76 SER A N 1
ATOM 561 C CA . SER A 1 76 ? 9.282 7.594 -14.896 1.00 97.12 76 SER A CA 1
ATOM 562 C C . SER A 1 76 ? 9.322 6.214 -15.552 1.00 97.12 76 SER A C 1
ATOM 564 O O . SER A 1 76 ? 8.461 5.873 -16.365 1.00 97.12 76 SER A O 1
ATOM 566 N N . GLN A 1 77 ? 10.319 5.408 -15.185 1.00 96.88 77 GLN A N 1
ATOM 567 C CA . GLN A 1 77 ? 10.539 4.041 -15.637 1.00 96.88 77 GLN A CA 1
ATOM 568 C C . GLN A 1 77 ? 11.065 3.198 -14.470 1.00 96.88 77 GLN A C 1
ATOM 570 O O . GLN A 1 77 ? 11.490 3.731 -13.449 1.00 96.88 77 GLN A O 1
ATOM 575 N N . ALA A 1 78 ? 11.059 1.877 -14.627 1.00 96.44 78 ALA A N 1
ATOM 576 C CA . ALA A 1 78 ? 11.621 0.926 -13.669 1.00 96.44 78 ALA A CA 1
ATOM 577 C C . ALA A 1 78 ? 13.167 0.924 -13.689 1.00 96.44 78 ALA A C 1
ATOM 579 O O . ALA A 1 78 ? 13.795 -0.090 -13.976 1.00 96.44 78 ALA A O 1
ATOM 580 N N . ASP A 1 79 ? 13.769 2.083 -13.440 1.00 94.81 79 ASP A N 1
ATOM 581 C CA . ASP A 1 79 ? 15.211 2.303 -13.381 1.00 94.81 79 ASP A CA 1
ATOM 582 C C . ASP A 1 79 ? 15.501 3.291 -12.246 1.00 94.81 79 ASP A C 1
ATOM 584 O O . ASP A 1 79 ? 14.888 4.354 -12.159 1.00 94.81 79 ASP A O 1
ATOM 588 N N . VAL A 1 80 ? 16.463 2.951 -11.385 1.00 91.38 80 VAL A N 1
ATOM 589 C CA . VAL A 1 80 ? 16.890 3.776 -10.243 1.00 91.38 80 VAL A CA 1
ATOM 590 C C . VAL A 1 80 ? 17.417 5.152 -10.646 1.00 91.38 80 VAL A C 1
ATOM 592 O O . VAL A 1 80 ? 17.563 6.004 -9.781 1.00 91.38 80 VAL A O 1
ATOM 595 N N . LEU A 1 81 ? 17.740 5.374 -11.923 1.00 92.94 81 LEU A N 1
ATOM 596 C CA . LEU A 1 81 ? 18.191 6.668 -12.437 1.00 92.94 81 LEU A CA 1
ATOM 597 C C . LEU A 1 81 ? 17.070 7.485 -13.103 1.00 92.94 81 LEU A C 1
ATOM 599 O O . LEU A 1 81 ? 17.286 8.648 -13.443 1.00 92.94 81 LEU A O 1
ATOM 603 N N . ALA A 1 82 ? 15.873 6.917 -13.280 1.00 94.12 82 ALA A N 1
ATOM 604 C CA . ALA A 1 82 ? 14.775 7.516 -14.041 1.00 94.12 82 ALA A CA 1
ATOM 605 C C . ALA A 1 82 ? 13.870 8.442 -13.203 1.00 94.12 82 ALA A C 1
ATOM 607 O O . ALA A 1 82 ? 12.643 8.387 -13.319 1.00 94.12 82 ALA A O 1
ATOM 608 N N . PHE A 1 83 ? 14.458 9.292 -12.360 1.00 88.31 83 PHE A N 1
ATOM 609 C CA . PHE A 1 83 ? 13.728 10.180 -11.447 1.00 88.31 83 PHE A CA 1
ATOM 610 C C . PHE A 1 83 ? 12.782 11.157 -12.160 1.00 88.31 83 PHE A C 1
ATOM 612 O O . PHE A 1 83 ? 13.086 11.676 -13.236 1.00 88.31 83 PHE A O 1
ATOM 619 N N . THR A 1 84 ? 11.650 11.446 -11.517 1.00 90.44 84 THR A N 1
ATOM 620 C CA . THR A 1 84 ? 10.748 12.551 -11.875 1.00 90.44 84 THR A CA 1
ATOM 621 C C . THR A 1 84 ? 10.729 13.612 -10.772 1.00 90.44 84 THR A C 1
ATOM 623 O O . THR A 1 84 ? 11.325 13.429 -9.713 1.00 90.44 84 THR A O 1
ATOM 626 N N . ASN A 1 85 ? 10.026 14.723 -11.011 1.00 90.00 85 ASN A N 1
ATOM 627 C CA . ASN A 1 85 ? 9.704 15.690 -9.955 1.00 90.00 85 ASN A CA 1
ATOM 628 C C . ASN A 1 85 ? 8.446 15.292 -9.153 1.00 90.00 85 ASN A C 1
ATOM 630 O O . ASN A 1 85 ? 8.091 15.978 -8.193 1.00 90.00 85 ASN A O 1
ATOM 634 N N . GLU A 1 86 ? 7.760 14.218 -9.555 1.00 95.06 86 GLU A N 1
ATOM 635 C CA . GLU A 1 86 ? 6.600 13.681 -8.847 1.00 95.06 86 GLU A CA 1
ATOM 636 C C . GLU A 1 86 ? 7.071 12.896 -7.624 1.00 95.06 86 GLU A C 1
ATOM 638 O O . GLU A 1 86 ? 8.069 12.169 -7.660 1.00 95.06 86 GLU A O 1
ATOM 643 N N . HIS A 1 87 ? 6.368 13.078 -6.515 1.00 95.94 87 HIS A N 1
ATOM 644 C CA . HIS A 1 87 ? 6.700 12.444 -5.252 1.00 95.94 87 HIS A CA 1
ATOM 645 C C . HIS A 1 87 ? 5.445 12.279 -4.419 1.00 95.94 87 HIS A C 1
ATOM 647 O O . HIS A 1 87 ? 4.574 13.145 -4.404 1.00 95.94 87 HIS A O 1
ATOM 653 N N . VAL A 1 88 ? 5.399 11.193 -3.665 1.00 96.25 88 VAL A N 1
ATOM 654 C CA . VAL A 1 88 ? 4.320 10.931 -2.719 1.00 96.25 88 VAL A CA 1
ATOM 655 C C . VAL A 1 88 ? 4.839 11.005 -1.293 1.00 96.25 88 VAL A C 1
ATOM 657 O O . VAL A 1 88 ? 6.021 10.764 -1.036 1.00 96.25 88 VAL A O 1
ATOM 660 N N . HIS A 1 89 ? 3.961 11.330 -0.352 1.00 95.81 89 HIS A N 1
ATOM 661 C CA . HIS A 1 89 ? 4.306 11.265 1.063 1.00 95.81 89 HIS A CA 1
ATOM 662 C C . HIS A 1 89 ? 4.426 9.812 1.532 1.00 95.81 89 HIS A C 1
ATOM 664 O O . HIS A 1 89 ? 3.697 8.934 1.070 1.00 95.81 89 HIS A O 1
ATOM 670 N N . THR A 1 90 ? 5.337 9.564 2.474 1.00 95.00 90 THR A N 1
ATOM 671 C CA . THR A 1 90 ? 5.404 8.272 3.174 1.00 95.00 90 THR A CA 1
ATOM 672 C C . THR A 1 90 ? 4.056 7.925 3.818 1.00 95.00 90 THR A C 1
ATOM 674 O O . THR A 1 90 ? 3.325 8.808 4.270 1.00 95.00 90 THR A O 1
ATOM 677 N N . GLY A 1 91 ? 3.723 6.637 3.854 1.00 92.88 91 GLY A N 1
ATOM 678 C CA . GLY A 1 91 ? 2.474 6.129 4.417 1.00 92.88 91 GLY A CA 1
ATOM 679 C C . GLY A 1 91 ? 1.271 6.256 3.484 1.00 92.88 91 GLY A C 1
ATOM 680 O O . GLY A 1 91 ? 0.164 5.892 3.875 1.00 92.88 91 GLY A O 1
ATOM 681 N N . ILE A 1 92 ? 1.456 6.732 2.248 1.00 94.56 92 ILE A N 1
ATOM 682 C CA . ILE A 1 92 ? 0.366 6.758 1.275 1.00 94.56 92 ILE A CA 1
ATOM 683 C C . ILE A 1 92 ? 0.023 5.338 0.817 1.00 94.56 92 ILE A C 1
ATOM 685 O O . ILE A 1 92 ? 0.908 4.523 0.537 1.00 94.56 92 ILE A O 1
ATOM 689 N N . ALA A 1 93 ? -1.269 5.045 0.708 1.00 94.88 93 ALA A N 1
ATOM 690 C CA . ALA A 1 93 ? -1.725 3.820 0.075 1.00 94.88 93 ALA A CA 1
ATOM 691 C C . ALA A 1 93 ? -1.648 3.944 -1.452 1.00 94.88 93 ALA A C 1
ATOM 693 O O . ALA A 1 93 ? -1.906 5.006 -2.022 1.00 94.88 93 ALA A O 1
ATOM 694 N N . ALA A 1 94 ? -1.308 2.852 -2.129 1.00 94.94 94 ALA A N 1
ATOM 695 C CA . ALA A 1 94 ? -1.221 2.828 -3.579 1.00 94.94 94 ALA A CA 1
ATOM 696 C C . ALA A 1 94 ? -1.668 1.488 -4.167 1.00 94.94 94 ALA A C 1
ATOM 698 O O . ALA A 1 94 ? -1.381 0.417 -3.626 1.00 94.94 94 ALA A O 1
ATOM 699 N N . ALA A 1 95 ? -2.374 1.560 -5.293 1.00 94.94 95 ALA A N 1
ATOM 700 C CA . ALA A 1 95 ? -2.749 0.409 -6.097 1.00 94.94 95 ALA A CA 1
ATOM 701 C C . ALA A 1 95 ? -1.542 -0.039 -6.921 1.00 94.94 95 ALA A C 1
ATOM 703 O O . ALA A 1 95 ? -0.940 0.780 -7.617 1.00 94.94 95 ALA A O 1
ATOM 704 N N . VAL A 1 96 ? -1.206 -1.328 -6.896 1.00 95.69 96 VAL A N 1
ATOM 705 C CA . VAL A 1 96 ? -0.154 -1.873 -7.765 1.00 95.69 96 VAL A CA 1
ATOM 706 C C . VAL A 1 96 ? -0.749 -2.191 -9.133 1.00 95.69 96 VAL A C 1
ATOM 708 O O . VAL A 1 96 ? -1.678 -2.989 -9.253 1.00 95.69 96 VAL A O 1
ATOM 711 N N . LEU A 1 97 ? -0.201 -1.565 -10.171 1.00 96.44 97 LEU A N 1
ATOM 712 C CA . LEU A 1 97 ? -0.637 -1.711 -11.560 1.00 96.44 97 LEU A CA 1
ATOM 713 C C . LEU A 1 97 ? 0.225 -2.706 -12.343 1.00 96.44 97 LEU A C 1
ATOM 715 O O . LEU A 1 97 ? -0.270 -3.357 -13.256 1.00 96.44 97 LEU A O 1
ATOM 719 N N . GLU A 1 98 ? 1.511 -2.803 -12.005 1.00 96.62 98 GLU A N 1
ATOM 720 C CA . GLU A 1 98 ? 2.498 -3.663 -12.664 1.00 96.62 98 GLU A CA 1
ATOM 721 C C . GLU A 1 98 ? 3.660 -3.927 -11.700 1.00 96.62 98 GLU A C 1
ATOM 723 O O . GLU A 1 98 ? 4.027 -3.057 -10.906 1.00 96.62 98 GLU A O 1
ATOM 728 N N . ILE A 1 99 ? 4.259 -5.112 -11.783 1.00 97.00 99 ILE A N 1
ATOM 729 C CA . ILE A 1 99 ? 5.500 -5.456 -11.088 1.00 97.00 99 ILE A CA 1
ATOM 730 C C . ILE A 1 99 ? 6.558 -5.694 -12.159 1.00 97.00 99 ILE A C 1
ATOM 732 O O . ILE A 1 99 ? 6.365 -6.535 -13.031 1.00 97.00 99 ILE A O 1
ATOM 736 N N . ARG A 1 100 ? 7.693 -4.998 -12.094 1.00 97.44 100 ARG A N 1
ATOM 737 C CA . ARG A 1 100 ? 8.827 -5.248 -12.987 1.00 97.44 100 ARG A CA 1
ATOM 738 C C . ARG A 1 100 ? 9.998 -5.835 -12.231 1.00 97.44 100 ARG A C 1
ATOM 740 O O . ARG A 1 100 ? 10.436 -5.271 -11.233 1.00 97.44 100 ARG A O 1
ATOM 747 N N . GLN A 1 101 ? 10.509 -6.950 -12.733 1.00 94.88 101 GLN A N 1
ATOM 748 C CA . GLN A 1 101 ? 11.700 -7.610 -12.231 1.00 94.88 101 GLN A CA 1
ATOM 749 C C . GLN A 1 101 ? 12.840 -7.450 -13.239 1.00 94.88 101 GLN A C 1
ATOM 751 O O . GLN A 1 101 ? 12.767 -7.951 -14.360 1.00 94.88 101 GLN A O 1
ATOM 756 N N . ASP A 1 102 ? 13.898 -6.763 -12.819 1.00 90.88 102 ASP A N 1
ATOM 757 C CA . ASP A 1 102 ? 15.115 -6.552 -13.599 1.00 90.88 102 ASP A CA 1
ATOM 758 C C . ASP A 1 102 ? 16.319 -7.100 -12.819 1.00 90.88 102 ASP A C 1
ATOM 760 O O . ASP A 1 102 ? 16.852 -6.478 -11.893 1.00 90.88 102 ASP A O 1
ATOM 764 N N . GLY A 1 103 ? 16.682 -8.349 -13.124 1.00 88.81 103 GLY A N 1
ATOM 765 C CA . GLY A 1 103 ? 17.657 -9.114 -12.351 1.00 88.81 103 GLY A CA 1
ATOM 766 C C . GLY A 1 103 ? 17.217 -9.294 -10.894 1.00 88.81 103 GLY A C 1
ATOM 767 O O . GLY A 1 103 ? 16.203 -9.935 -10.612 1.00 88.81 103 GLY A O 1
ATOM 768 N N . LEU A 1 104 ? 18.005 -8.738 -9.968 1.00 88.19 104 LEU A N 1
ATOM 769 C CA . LEU A 1 104 ? 17.723 -8.749 -8.526 1.00 88.19 104 LEU A CA 1
ATOM 770 C C . LEU A 1 104 ? 16.874 -7.559 -8.065 1.00 88.19 104 LEU A C 1
ATOM 772 O O . LEU A 1 104 ? 16.478 -7.515 -6.905 1.00 88.19 104 LEU A O 1
ATOM 776 N N . ARG A 1 105 ? 16.634 -6.578 -8.939 1.00 91.50 105 ARG A N 1
ATOM 777 C CA . ARG A 1 105 ? 15.853 -5.389 -8.607 1.00 91.50 105 ARG A CA 1
ATOM 778 C C . ARG A 1 105 ? 14.397 -5.624 -8.946 1.00 91.50 105 ARG A C 1
ATOM 780 O O . ARG A 1 105 ? 14.070 -6.249 -9.959 1.00 91.50 105 ARG A O 1
ATOM 787 N N . ARG A 1 106 ? 13.521 -5.067 -8.122 1.00 94.94 106 ARG A N 1
ATOM 788 C CA . ARG A 1 106 ? 12.092 -5.064 -8.380 1.00 94.94 106 ARG A CA 1
ATOM 789 C C . ARG A 1 106 ? 11.539 -3.659 -8.243 1.00 94.94 106 ARG A C 1
ATOM 791 O O . ARG A 1 106 ? 11.873 -2.931 -7.315 1.00 94.94 106 ARG A O 1
ATOM 798 N N . PHE A 1 107 ? 10.671 -3.311 -9.176 1.00 97.12 107 PHE A N 1
ATOM 799 C CA . PHE A 1 107 ? 9.955 -2.052 -9.194 1.00 97.12 107 PHE A CA 1
ATOM 800 C C . PHE A 1 107 ? 8.462 -2.322 -9.289 1.00 97.12 107 PHE A C 1
ATOM 802 O O . PHE A 1 107 ? 8.028 -3.313 -9.877 1.00 97.12 107 PHE A O 1
ATOM 809 N N . TYR A 1 108 ? 7.678 -1.414 -8.737 1.00 97.44 108 TYR A N 1
ATOM 810 C CA . TYR A 1 108 ? 6.229 -1.461 -8.766 1.00 97.44 108 TYR A CA 1
ATOM 811 C C . TYR A 1 108 ? 5.733 -0.217 -9.470 1.00 97.44 108 TYR A C 1
ATOM 813 O O . TYR A 1 108 ? 6.075 0.894 -9.071 1.00 97.44 108 TYR A O 1
ATOM 821 N N . ARG A 1 109 ? 4.925 -0.386 -10.511 1.00 97.62 109 ARG A N 1
ATOM 822 C CA . ARG A 1 109 ? 4.158 0.728 -11.048 1.00 97.62 1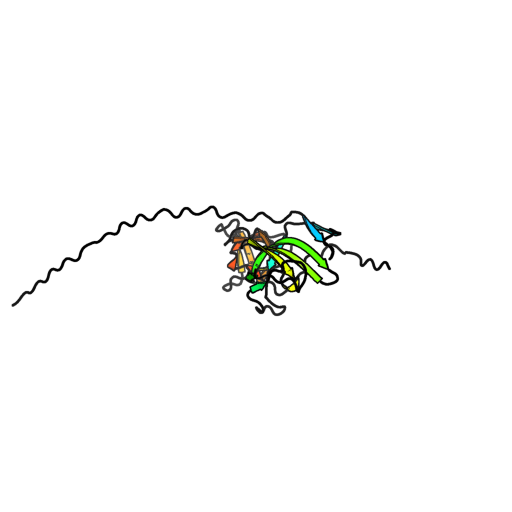09 ARG A CA 1
ATOM 823 C C . ARG A 1 109 ? 2.923 0.887 -10.185 1.00 97.62 109 ARG A C 1
ATOM 825 O O . ARG A 1 109 ? 2.144 -0.058 -10.060 1.00 97.62 109 ARG A O 1
ATOM 832 N N . VAL A 1 110 ? 2.746 2.058 -9.598 1.00 96.75 110 VAL A N 1
ATOM 833 C CA . VAL A 1 110 ? 1.693 2.314 -8.619 1.00 96.75 110 VAL A CA 1
ATOM 834 C C . VAL A 1 110 ? 0.832 3.508 -9.013 1.00 96.75 110 VAL A C 1
ATOM 836 O O . VAL A 1 110 ? 1.313 4.418 -9.684 1.00 96.75 110 VAL A O 1
ATOM 839 N N . LEU A 1 111 ? -0.429 3.492 -8.583 1.00 95.44 111 LEU A N 1
ATOM 840 C CA . LEU A 1 111 ? -1.332 4.644 -8.543 1.00 95.44 111 LEU A CA 1
ATOM 841 C C . LEU A 1 111 ? -1.628 4.949 -7.073 1.00 95.44 111 LEU A C 1
ATOM 843 O O . LEU A 1 111 ? -2.327 4.181 -6.411 1.00 95.44 111 LEU A O 1
ATOM 847 N N . ALA A 1 112 ? -1.059 6.033 -6.558 1.00 94.56 112 ALA A N 1
ATOM 848 C CA . ALA A 1 112 ? -1.246 6.464 -5.178 1.00 94.56 112 ALA A CA 1
ATOM 849 C C . ALA A 1 112 ? -2.632 7.090 -4.960 1.00 94.56 112 ALA A C 1
ATOM 851 O O . ALA A 1 112 ? -3.288 7.537 -5.908 1.00 94.56 112 ALA A O 1
ATOM 852 N N . THR A 1 113 ? -3.099 7.128 -3.708 1.00 92.19 113 THR A N 1
ATOM 853 C CA . THR A 1 113 ? -4.430 7.669 -3.380 1.00 92.19 113 THR A CA 1
ATOM 854 C C . THR A 1 113 ? -4.569 9.179 -3.601 1.00 92.19 113 THR A C 1
ATOM 856 O O . THR A 1 113 ? -5.681 9.687 -3.737 1.00 92.19 113 THR A O 1
ATOM 859 N N . ASP A 1 114 ? -3.457 9.899 -3.741 1.00 91.62 114 ASP A N 1
ATOM 860 C CA . ASP A 1 114 ? -3.404 11.297 -4.189 1.00 91.62 114 ASP A CA 1
ATOM 861 C C . ASP A 1 114 ? -3.411 11.447 -5.725 1.00 91.62 114 ASP A C 1
ATOM 863 O O . ASP A 1 114 ? -3.300 12.555 -6.249 1.00 91.62 114 ASP A O 1
ATOM 867 N N . ARG A 1 115 ? -3.606 10.332 -6.444 1.00 91.75 115 ARG A N 1
ATOM 868 C CA . ARG A 1 115 ? -3.681 10.200 -7.907 1.00 91.75 115 ARG A CA 1
ATOM 869 C C . ARG A 1 115 ? -2.351 10.339 -8.647 1.00 91.75 115 ARG A C 1
ATOM 871 O O . ARG A 1 115 ? -2.362 10.367 -9.879 1.00 91.75 115 ARG A O 1
ATOM 878 N N . GLN A 1 116 ? -1.218 10.368 -7.951 1.00 94.44 116 GLN A N 1
ATOM 879 C CA . GLN A 1 116 ? 0.084 10.298 -8.613 1.00 94.44 116 GLN A CA 1
ATOM 880 C C . GLN A 1 116 ? 0.356 8.880 -9.124 1.00 94.44 116 GLN A C 1
ATOM 882 O O . GLN A 1 116 ? -0.033 7.890 -8.501 1.00 94.44 116 GLN A O 1
ATOM 887 N N . THR A 1 117 ? 0.999 8.768 -10.287 1.00 96.06 117 THR A N 1
ATOM 888 C CA . THR A 1 117 ? 1.306 7.476 -10.915 1.00 96.06 117 THR A CA 1
ATOM 889 C C . THR A 1 117 ? 2.763 7.420 -11.321 1.00 96.06 117 THR A C 1
ATOM 891 O O . THR A 1 117 ? 3.239 8.276 -12.053 1.00 96.06 117 THR A O 1
ATOM 894 N N . GLY A 1 118 ? 3.455 6.350 -10.951 1.00 97.38 118 GLY A N 1
ATOM 895 C CA . GLY A 1 118 ? 4.837 6.156 -11.366 1.00 97.38 118 GLY A CA 1
ATOM 896 C C . GLY A 1 118 ? 5.411 4.845 -10.871 1.00 97.38 118 GLY A C 1
ATOM 897 O O . GLY A 1 118 ? 4.688 3.983 -10.371 1.00 97.38 118 GLY A O 1
ATOM 898 N N . TRP A 1 119 ? 6.712 4.677 -11.055 1.00 98.12 119 TRP A N 1
ATOM 899 C CA . TRP A 1 119 ? 7.449 3.507 -10.603 1.00 98.12 119 TRP A CA 1
ATOM 900 C C . TRP A 1 119 ? 8.095 3.770 -9.249 1.00 98.12 119 TRP A C 1
ATOM 902 O O . TRP A 1 119 ? 8.645 4.839 -9.009 1.00 98.12 119 TRP A O 1
ATOM 912 N N . VAL A 1 120 ? 8.067 2.779 -8.370 1.00 97.06 120 VAL A N 1
ATOM 913 C CA . VAL A 1 120 ? 8.715 2.832 -7.063 1.00 97.06 120 VAL A CA 1
ATOM 914 C C . VAL A 1 120 ? 9.552 1.574 -6.854 1.00 97.06 120 VAL A C 1
ATOM 916 O O . VAL A 1 120 ? 9.153 0.478 -7.249 1.00 97.06 120 VAL A O 1
ATOM 919 N N . SER A 1 121 ? 10.740 1.735 -6.271 1.00 95.44 121 SER A N 1
ATOM 920 C CA . SER A 1 121 ? 11.600 0.611 -5.890 1.00 95.44 121 SER A CA 1
ATOM 921 C C . SER A 1 121 ? 10.926 -0.248 -4.819 1.00 95.44 121 SER A C 1
ATOM 923 O O . SER A 1 121 ? 10.215 0.267 -3.953 1.00 95.44 121 SER A O 1
ATOM 925 N N . ASP A 1 122 ? 11.185 -1.552 -4.831 1.00 93.56 122 ASP A N 1
ATOM 926 C CA . ASP A 1 122 ? 10.730 -2.473 -3.790 1.00 93.56 122 ASP A CA 1
ATOM 927 C C . ASP A 1 122 ? 11.146 -2.074 -2.373 1.00 93.56 122 ASP A C 1
ATOM 929 O O . ASP A 1 122 ? 10.403 -2.320 -1.424 1.00 93.56 122 ASP A O 1
ATOM 933 N N . TYR A 1 123 ? 12.264 -1.364 -2.243 1.00 91.94 123 TYR A N 1
ATOM 934 C CA . TYR A 1 123 ? 12.727 -0.780 -0.991 1.00 91.94 123 TYR A CA 1
ATOM 935 C C . TYR A 1 123 ? 11.675 0.109 -0.300 1.00 91.94 123 TYR A C 1
ATOM 937 O O . TYR A 1 123 ? 11.622 0.131 0.932 1.00 91.94 123 TYR A O 1
ATOM 945 N N . HIS A 1 124 ? 10.801 0.784 -1.054 1.00 94.94 124 HIS A N 1
ATOM 946 C CA . HIS A 1 124 ? 9.770 1.678 -0.507 1.00 94.94 124 HIS A CA 1
ATOM 947 C C . HIS A 1 124 ? 8.370 1.065 -0.475 1.00 94.94 124 HIS A C 1
ATOM 949 O O . HIS A 1 124 ? 7.420 1.748 -0.117 1.00 94.94 124 HIS A O 1
ATOM 955 N N . VAL A 1 125 ? 8.197 -0.200 -0.852 1.00 94.25 125 VAL A N 1
ATOM 956 C CA . VAL A 1 125 ? 6.873 -0.831 -0.871 1.00 94.25 125 VAL A CA 1
ATOM 957 C C . VAL A 1 125 ? 6.674 -1.670 0.386 1.00 94.25 125 VAL A C 1
ATOM 959 O O . VAL A 1 125 ? 7.555 -2.431 0.788 1.00 94.25 125 VAL A O 1
ATOM 962 N N . ARG A 1 126 ? 5.513 -1.530 1.030 1.00 93.12 126 ARG A N 1
ATOM 963 C CA . ARG A 1 126 ? 5.091 -2.343 2.177 1.00 93.12 126 ARG A CA 1
ATOM 964 C C . ARG A 1 126 ? 3.750 -2.995 1.872 1.00 93.12 126 ARG A C 1
ATOM 966 O O . ARG A 1 126 ? 2.742 -2.318 1.689 1.00 93.12 126 ARG A O 1
ATOM 973 N N . ARG A 1 127 ? 3.743 -4.326 1.815 1.00 90.00 127 ARG A N 1
ATOM 974 C CA . ARG A 1 127 ? 2.524 -5.131 1.632 1.00 90.00 127 ARG A CA 1
ATOM 975 C C . ARG A 1 127 ? 1.695 -5.245 2.914 1.00 90.00 127 ARG A C 1
ATOM 977 O O . ARG A 1 127 ? 0.475 -5.396 2.856 1.00 90.00 127 ARG A O 1
ATOM 984 N N . VAL A 1 128 ? 2.378 -5.225 4.052 1.00 91.69 128 VAL A N 1
ATOM 985 C CA . VAL A 1 128 ? 1.782 -5.305 5.383 1.00 91.69 128 VAL A CA 1
ATOM 986 C C . VAL A 1 128 ? 1.847 -3.929 6.024 1.00 91.69 128 VAL A C 1
ATOM 988 O O . VAL A 1 128 ? 2.851 -3.224 5.911 1.00 91.69 128 VAL A O 1
ATOM 991 N N . ALA A 1 129 ? 0.762 -3.564 6.690 1.00 93.19 129 ALA A N 1
ATOM 992 C CA . ALA A 1 129 ? 0.672 -2.410 7.569 1.00 93.19 129 ALA A CA 1
ATOM 993 C C . ALA A 1 129 ? 0.393 -2.884 9.000 1.00 93.19 129 ALA A C 1
ATOM 995 O O . ALA A 1 129 ? 0.015 -4.038 9.200 1.00 93.19 129 ALA A O 1
ATOM 996 N N . TYR A 1 130 ? 0.526 -2.001 9.985 1.00 94.44 130 TYR A N 1
ATOM 997 C CA . TYR A 1 130 ? 0.116 -2.279 11.362 1.00 94.44 130 TYR A CA 1
ATOM 998 C C . TYR A 1 130 ? -0.943 -1.299 11.833 1.00 94.44 130 TYR A C 1
ATOM 1000 O O . TYR A 1 130 ? -0.948 -0.135 11.438 1.00 94.44 130 TYR A O 1
ATOM 1008 N N . LEU A 1 131 ? -1.821 -1.766 12.713 1.00 95.50 131 LEU A N 1
ATOM 1009 C CA . LEU A 1 131 ? -2.810 -0.916 13.364 1.00 95.50 131 LEU A CA 1
ATOM 1010 C C . LEU A 1 131 ? -2.239 -0.319 14.653 1.00 95.50 131 LEU A C 1
ATOM 1012 O O . LEU A 1 131 ? -1.801 -1.071 15.522 1.00 95.50 131 LEU A O 1
ATOM 1016 N N . TYR A 1 132 ? -2.257 1.008 14.788 1.00 94.94 132 TYR A N 1
ATOM 1017 C CA . TYR A 1 132 ? -1.754 1.725 15.959 1.00 94.94 132 TYR A CA 1
ATOM 1018 C C . TYR A 1 132 ? -2.511 3.030 16.234 1.00 94.94 132 TYR A C 1
ATOM 1020 O O . TYR A 1 132 ? -2.447 3.970 15.443 1.00 94.94 132 TYR A O 1
ATOM 1028 N N . ASP A 1 133 ? -3.174 3.105 17.393 1.00 93.62 133 ASP A N 1
ATOM 1029 C CA . ASP A 1 133 ? -3.955 4.275 17.837 1.00 93.62 133 ASP A CA 1
ATOM 1030 C C . ASP A 1 133 ? -3.179 5.248 18.750 1.00 93.62 133 ASP A C 1
ATOM 1032 O O . ASP A 1 133 ? -3.644 6.348 19.044 1.00 93.62 133 ASP A O 1
ATOM 1036 N N . GLY A 1 134 ? -1.995 4.850 19.228 1.00 90.00 134 GLY A N 1
ATOM 1037 C CA . GLY A 1 134 ? -1.162 5.630 20.146 1.00 90.00 134 GLY A CA 1
ATOM 1038 C C . GLY A 1 134 ? -1.701 5.842 21.563 1.00 90.00 134 GLY A C 1
ATOM 1039 O O . GLY A 1 134 ? -1.034 6.516 22.345 1.00 90.00 134 GLY A O 1
ATOM 1040 N N . GLN A 1 135 ? -2.866 5.294 21.915 1.00 90.88 135 GLN A N 1
ATOM 1041 C CA . GLN A 1 135 ? -3.547 5.594 23.182 1.00 90.88 135 GLN A CA 1
ATOM 1042 C C . GLN A 1 135 ? -3.896 4.351 23.996 1.00 90.88 135 GLN A C 1
ATOM 1044 O O . GLN A 1 135 ? -3.994 4.435 25.222 1.00 90.88 135 GLN A O 1
ATOM 1049 N N . SER A 1 136 ? -4.088 3.200 23.354 1.00 90.69 136 SER A N 1
ATOM 1050 C CA . SER A 1 136 ? -4.611 2.016 24.025 1.00 90.69 136 SER A CA 1
ATOM 1051 C C . SER A 1 136 ? -3.806 0.754 23.709 1.00 90.69 136 SER A C 1
ATOM 1053 O O . SER A 1 136 ? -2.827 0.759 22.963 1.00 90.69 136 SER A O 1
ATOM 1055 N N . THR A 1 137 ? -4.193 -0.362 24.320 1.00 93.81 137 THR A N 1
ATOM 1056 C CA . THR A 1 137 ? -3.634 -1.683 24.008 1.00 93.81 137 THR A CA 1
ATOM 1057 C C . THR A 1 137 ? -4.380 -2.386 22.874 1.00 93.81 137 THR A C 1
ATOM 1059 O O . THR A 1 137 ? -3.954 -3.472 22.476 1.00 93.81 137 THR A O 1
ATOM 1062 N N . GLN A 1 138 ? -5.472 -1.807 22.357 1.00 96.19 138 GLN A N 1
ATOM 1063 C CA . GLN A 1 138 ? -6.359 -2.443 21.385 1.00 96.19 138 GLN A CA 1
ATOM 1064 C C . GLN A 1 138 ? -6.919 -1.454 20.361 1.00 96.19 138 GLN A C 1
ATOM 1066 O O . GLN A 1 138 ? -7.421 -0.398 20.710 1.00 96.19 138 GLN A O 1
ATOM 1071 N N . VAL A 1 139 ? -6.946 -1.842 19.094 1.00 97.00 139 VAL A N 1
ATOM 1072 C CA . VAL A 1 139 ? -7.540 -1.045 18.019 1.00 97.00 139 VAL A CA 1
ATOM 1073 C C . VAL A 1 139 ? -8.865 -1.675 17.588 1.00 97.00 139 VAL A C 1
ATOM 1075 O O . VAL A 1 139 ? -8.937 -2.880 17.345 1.00 97.00 139 VAL A O 1
ATOM 1078 N N . ASN A 1 140 ? -9.922 -0.867 17.497 1.00 97.56 140 ASN A N 1
ATOM 1079 C CA . ASN A 1 140 ? -11.250 -1.319 17.072 1.00 97.56 140 ASN A CA 1
ATOM 1080 C C . ASN A 1 140 ? -11.356 -1.344 15.546 1.00 97.56 140 ASN A C 1
ATOM 1082 O O . ASN A 1 140 ? -11.010 -0.359 14.898 1.00 97.56 140 ASN A O 1
ATOM 1086 N N . LEU A 1 141 ? -11.923 -2.413 14.991 1.00 97.81 141 LEU A N 1
ATOM 1087 C CA . LEU A 1 141 ? -12.434 -2.428 13.621 1.00 97.81 141 LEU A CA 1
ATOM 1088 C C . LEU A 1 141 ? -13.951 -2.223 13.619 1.00 97.81 141 LEU A C 1
ATOM 1090 O O . LEU A 1 141 ? -14.635 -2.582 14.580 1.00 97.81 141 LEU A O 1
ATOM 1094 N N . TYR A 1 142 ? -14.470 -1.675 12.524 1.00 97.69 142 TYR A N 1
ATOM 1095 C CA . TYR A 1 142 ? -15.867 -1.270 12.365 1.00 97.69 142 TYR A CA 1
ATOM 1096 C C . TYR A 1 142 ? -16.540 -2.004 11.192 1.00 97.69 142 TYR A C 1
ATOM 1098 O O . TYR A 1 142 ? -15.862 -2.481 10.279 1.00 97.69 142 TYR A O 1
ATOM 1106 N N . ASP A 1 143 ? -17.871 -2.124 11.211 1.00 96.12 143 ASP A N 1
ATOM 1107 C CA . ASP A 1 143 ? -18.666 -2.753 10.133 1.00 96.12 143 ASP A CA 1
ATOM 1108 C C . ASP A 1 143 ? -18.752 -1.900 8.857 1.00 96.12 143 ASP A C 1
ATOM 1110 O O . ASP A 1 143 ? -18.884 -2.434 7.756 1.00 96.12 143 ASP A O 1
ATOM 1114 N N . ALA A 1 144 ? -18.645 -0.585 9.009 1.00 95.06 144 ALA A N 1
ATOM 1115 C CA . ALA A 1 144 ? -18.633 0.415 7.952 1.00 95.06 144 ALA A CA 1
ATOM 1116 C C . ALA A 1 144 ? -17.818 1.642 8.407 1.00 95.06 144 ALA A C 1
ATOM 1118 O O . ALA A 1 144 ? -17.552 1.791 9.607 1.00 95.06 144 ALA A O 1
ATOM 1119 N N . PRO A 1 145 ? -17.454 2.565 7.496 1.00 94.19 145 PRO A N 1
ATOM 1120 C CA . PRO A 1 145 ? -16.934 3.873 7.882 1.00 94.19 145 PRO A CA 1
ATOM 1121 C C . PRO A 1 145 ? -17.878 4.566 8.872 1.00 94.19 145 PRO A C 1
ATOM 1123 O O . PRO A 1 145 ? -19.069 4.696 8.593 1.00 94.19 145 PRO A O 1
ATOM 1126 N N . GLN A 1 146 ? -17.353 5.002 10.022 1.00 92.38 146 GLN A N 1
ATOM 1127 C CA . GLN A 1 146 ? -18.133 5.618 11.113 1.00 92.38 146 GLN A CA 1
ATOM 1128 C C . GLN A 1 146 ? -19.256 4.721 11.683 1.00 92.38 146 GLN A C 1
ATOM 1130 O O . GLN A 1 146 ? -20.193 5.216 12.310 1.00 92.38 146 GLN A O 1
ATOM 1135 N N . GLY A 1 147 ? -19.180 3.408 11.446 1.00 94.50 147 GLY A N 1
ATOM 1136 C CA . GLY A 1 147 ? -20.164 2.427 11.888 1.00 94.50 147 GLY A CA 1
ATOM 1137 C C . GLY A 1 147 ? -19.987 1.988 13.342 1.00 94.50 147 GLY A C 1
ATOM 1138 O O . GLY A 1 147 ? -19.437 2.707 14.179 1.00 94.50 147 GLY A O 1
ATOM 1139 N N . ASN A 1 148 ? -20.453 0.779 13.653 1.00 97.75 148 ASN A N 1
ATOM 1140 C CA . ASN A 1 148 ? -20.305 0.197 14.985 1.00 97.75 148 ASN A CA 1
ATOM 1141 C C . ASN A 1 148 ? -19.026 -0.650 15.070 1.00 97.75 148 ASN A C 1
ATOM 1143 O O . ASN A 1 148 ? -18.696 -1.344 14.104 1.00 97.75 148 ASN A O 1
ATOM 1147 N N . PRO A 1 149 ? -18.327 -0.663 16.221 1.00 97.38 149 PRO A N 1
ATOM 1148 C CA . PRO A 1 149 ? -17.228 -1.593 16.445 1.00 97.38 149 PRO A CA 1
ATOM 1149 C C . PRO A 1 149 ? -17.702 -3.046 16.318 1.00 97.38 149 PRO A C 1
ATOM 1151 O O . PRO A 1 149 ? -18.682 -3.442 16.951 1.00 97.38 149 PRO A O 1
ATOM 1154 N N . THR A 1 150 ? -16.994 -3.847 15.527 1.00 97.44 150 THR A N 1
ATOM 1155 C CA . THR A 1 150 ? -17.298 -5.270 15.296 1.00 97.44 150 THR A CA 1
ATOM 1156 C C . THR A 1 150 ? -16.330 -6.195 16.010 1.00 97.44 150 THR A C 1
ATOM 1158 O O . THR A 1 150 ? -16.723 -7.256 16.492 1.00 97.44 150 THR A O 1
ATOM 1161 N N . THR A 1 151 ? -15.061 -5.804 16.078 1.00 97.25 151 THR A N 1
ATOM 1162 C CA . THR A 1 151 ? -13.988 -6.598 16.672 1.00 97.25 151 THR A CA 1
ATOM 1163 C C . THR A 1 151 ? -12.865 -5.690 17.152 1.00 97.25 151 THR A C 1
ATOM 1165 O O . THR A 1 151 ? -12.763 -4.532 16.739 1.00 97.25 151 THR A O 1
ATOM 1168 N N . THR A 1 152 ? -12.015 -6.217 18.027 1.00 96.88 152 THR A N 1
ATOM 1169 C CA . THR A 1 152 ? -10.832 -5.522 18.525 1.00 96.88 152 THR A CA 1
ATOM 1170 C C . THR A 1 152 ? -9.591 -6.354 18.252 1.00 96.88 152 THR A C 1
ATOM 1172 O O . THR A 1 152 ? -9.586 -7.578 18.393 1.00 96.88 152 THR A O 1
ATOM 1175 N N . LEU A 1 153 ? -8.528 -5.682 17.829 1.00 97.06 153 LEU A N 1
ATOM 1176 C CA . LEU A 1 153 ? -7.219 -6.274 17.594 1.00 97.06 153 LEU A CA 1
ATOM 1177 C C . LEU A 1 153 ? -6.231 -5.696 18.598 1.00 97.06 153 LEU A C 1
ATOM 1179 O O . LEU A 1 153 ? -6.385 -4.563 19.044 1.00 97.06 153 LEU A O 1
ATOM 1183 N N . THR A 1 154 ? -5.209 -6.460 18.970 1.00 96.38 154 THR A N 1
ATOM 1184 C CA . THR A 1 154 ? -4.119 -5.930 19.801 1.00 96.38 154 THR A CA 1
ATOM 1185 C C . THR A 1 154 ? -3.441 -4.761 19.085 1.00 96.38 154 THR A C 1
ATOM 1187 O O . THR A 1 154 ? -3.388 -4.717 17.861 1.00 96.38 154 THR A O 1
ATOM 1190 N N . ASN A 1 155 ? -2.915 -3.796 19.829 1.00 93.62 155 ASN A N 1
ATOM 1191 C CA . ASN A 1 155 ? -2.130 -2.727 19.229 1.00 93.62 155 ASN A CA 1
ATOM 1192 C C . ASN A 1 155 ? -0.886 -3.296 18.504 1.00 93.62 155 ASN A C 1
ATOM 1194 O O . ASN A 1 155 ? -0.302 -4.281 18.957 1.00 93.62 155 ASN A O 1
ATOM 1198 N N . VAL A 1 156 ? -0.487 -2.680 17.388 1.00 92.69 156 VAL A N 1
ATOM 1199 C CA . VAL A 1 156 ? 0.579 -3.137 16.475 1.00 92.69 156 VAL A CA 1
ATOM 1200 C C . VAL A 1 156 ? 0.246 -4.482 15.801 1.00 92.69 156 VAL A C 1
ATOM 1202 O O . VAL A 1 156 ? 1.114 -5.324 15.583 1.00 92.69 156 VAL A O 1
ATOM 1205 N N . TYR A 1 157 ? -1.027 -4.718 15.462 1.00 94.69 157 TYR A N 1
ATOM 1206 C CA . TYR A 1 157 ? -1.441 -5.935 14.746 1.00 94.69 157 TYR A CA 1
ATOM 1207 C C . TYR A 1 157 ? -1.231 -5.801 13.226 1.00 94.69 157 TYR A C 1
ATOM 1209 O O . TYR A 1 157 ? -1.671 -4.793 12.664 1.00 94.69 157 TYR A O 1
ATOM 1217 N N . PRO A 1 158 ? -0.602 -6.784 12.547 1.00 94.50 158 PRO A N 1
ATOM 1218 C CA . PRO A 1 158 ? -0.345 -6.724 11.110 1.00 94.50 158 PRO A CA 1
ATOM 1219 C C . PRO A 1 158 ? -1.596 -6.994 10.267 1.00 94.50 158 PRO A C 1
ATOM 1221 O O . PRO A 1 158 ? -2.359 -7.926 10.533 1.00 94.50 158 PRO A O 1
ATOM 1224 N N . VAL A 1 159 ? -1.770 -6.222 9.198 1.00 95.12 159 VAL A N 1
ATOM 1225 C CA . VAL A 1 159 ? -2.915 -6.313 8.286 1.00 95.12 159 VAL A CA 1
ATOM 1226 C C . VAL A 1 159 ? -2.515 -6.125 6.822 1.00 95.12 159 VAL A C 1
ATOM 1228 O O . VAL A 1 159 ? -1.504 -5.495 6.504 1.00 95.12 159 VAL A O 1
ATOM 1231 N N . HIS A 1 160 ? -3.353 -6.636 5.924 1.00 94.38 160 HIS A N 1
ATOM 1232 C CA . HIS A 1 160 ? -3.381 -6.269 4.512 1.00 94.38 160 HIS A CA 1
ATOM 1233 C C . HIS A 1 160 ? -4.425 -5.180 4.256 1.00 94.38 160 HIS A C 1
ATOM 1235 O O . HIS A 1 160 ? -5.497 -5.178 4.866 1.00 94.38 160 HIS A O 1
ATOM 1241 N N . LEU A 1 161 ? -4.127 -4.289 3.310 1.00 94.12 161 LEU A N 1
ATOM 1242 C CA . LEU A 1 161 ? -5.075 -3.296 2.805 1.00 94.12 161 LEU A CA 1
ATOM 1243 C C . LEU A 1 161 ? -5.979 -3.929 1.740 1.00 94.12 161 LEU A C 1
ATOM 1245 O O . LEU A 1 161 ? -5.485 -4.618 0.846 1.00 94.12 161 LEU A O 1
ATOM 1249 N N . LEU A 1 162 ? -7.287 -3.679 1.817 1.00 91.56 162 LEU A N 1
ATOM 1250 C CA . LEU A 1 162 ? -8.267 -4.164 0.839 1.00 91.56 162 LEU A CA 1
ATOM 1251 C C . LEU A 1 162 ? -8.850 -3.036 -0.012 1.00 91.56 162 LEU A C 1
ATOM 1253 O O . LEU A 1 162 ? -8.958 -3.188 -1.229 1.00 91.56 162 LEU A O 1
ATOM 1257 N N . ASP A 1 163 ? -9.207 -1.918 0.618 1.00 86.62 163 ASP A N 1
ATOM 1258 C CA . ASP A 1 163 ? -9.784 -0.759 -0.061 1.00 86.62 163 ASP A CA 1
ATOM 1259 C C . ASP A 1 163 ? -9.457 0.542 0.698 1.00 86.62 163 ASP A C 1
ATOM 1261 O O . ASP A 1 163 ? -10.155 0.908 1.647 1.00 86.62 163 ASP A O 1
ATOM 1265 N N . PRO A 1 164 ? -8.378 1.245 0.317 1.00 83.06 164 PRO A N 1
ATOM 1266 C CA . PRO A 1 164 ? -8.013 2.537 0.874 1.00 83.06 164 PRO A CA 1
ATOM 1267 C C . PRO A 1 164 ? -8.548 3.717 0.037 1.00 83.06 164 PRO A C 1
ATOM 1269 O O . PRO A 1 164 ? -7.967 4.802 0.060 1.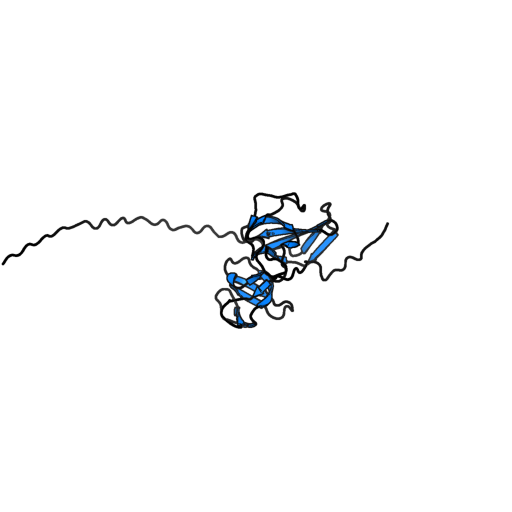00 83.06 164 PRO A O 1
ATOM 1272 N N . THR A 1 165 ? -9.616 3.531 -0.754 1.00 75.94 165 THR A N 1
ATOM 1273 C CA . THR A 1 165 ? -10.137 4.594 -1.640 1.00 75.94 165 THR A CA 1
ATOM 1274 C C . THR A 1 165 ? -10.923 5.683 -0.909 1.00 75.94 165 THR A C 1
ATOM 1276 O O . THR A 1 165 ? -11.033 6.800 -1.419 1.00 75.94 165 THR A O 1
ATOM 1279 N N . ALA A 1 166 ? -11.437 5.403 0.291 1.00 75.06 166 ALA A N 1
ATOM 1280 C CA . ALA A 1 166 ? -12.010 6.425 1.158 1.00 75.06 166 ALA A CA 1
ATOM 1281 C C . ALA A 1 166 ? -10.897 7.147 1.939 1.00 75.06 166 ALA A C 1
ATOM 1283 O O . ALA A 1 166 ? -10.058 6.524 2.585 1.00 75.06 166 ALA A O 1
ATOM 1284 N N . ALA A 1 167 ? -10.898 8.483 1.881 1.00 73.88 167 ALA A N 1
ATOM 1285 C C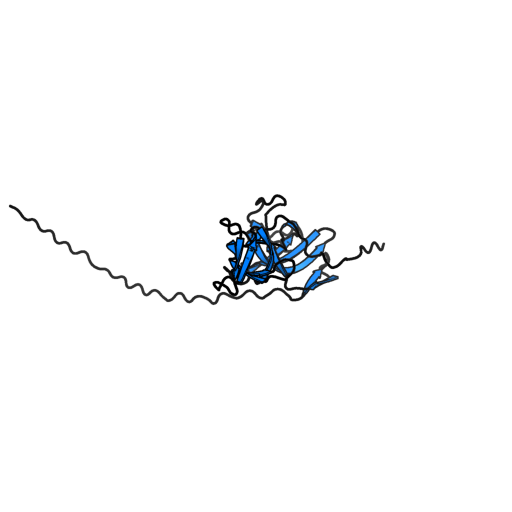A . ALA A 1 167 ? -9.792 9.310 2.375 1.00 73.88 167 ALA A CA 1
ATOM 1286 C C . ALA A 1 167 ? -9.487 9.115 3.872 1.00 73.88 167 ALA A C 1
ATOM 1288 O O . ALA A 1 167 ? -8.332 9.186 4.279 1.00 73.88 167 ALA A O 1
ATOM 1289 N N . GLU A 1 168 ? -10.513 8.859 4.683 1.00 89.38 168 GLU A N 1
ATOM 1290 C CA . GLU A 1 168 ? -10.392 8.779 6.144 1.00 89.38 168 GLU A CA 1
ATOM 1291 C C . GLU A 1 168 ? -10.536 7.359 6.697 1.00 89.38 168 GLU A C 1
ATOM 1293 O O . GLU A 1 168 ? -10.172 7.118 7.845 1.00 89.38 168 GLU A O 1
ATOM 1298 N N . TRP A 1 169 ? -11.071 6.426 5.908 1.00 94.00 169 TRP A N 1
ATOM 1299 C CA . TRP A 1 169 ? -11.426 5.081 6.357 1.00 94.00 169 TRP A CA 1
ATOM 1300 C C . TRP A 1 169 ? -10.951 4.049 5.355 1.00 94.00 169 TRP A C 1
ATOM 1302 O O . TRP A 1 169 ? -11.333 4.100 4.191 1.00 94.00 169 TRP A O 1
ATOM 1312 N N . TRP A 1 170 ? -10.155 3.093 5.809 1.00 95.00 170 TRP A N 1
ATOM 1313 C CA . TRP A 1 170 ? -9.641 2.019 4.974 1.00 95.00 170 TRP A CA 1
ATOM 1314 C C . TRP A 1 170 ? -10.225 0.693 5.414 1.00 95.00 170 TRP A C 1
ATOM 1316 O O . TRP A 1 170 ? -10.401 0.432 6.607 1.00 95.00 170 TRP A O 1
ATOM 1326 N N . GLU A 1 171 ? -10.503 -0.162 4.442 1.00 95.44 171 GLU A N 1
ATOM 1327 C CA . GLU A 1 171 ? -10.834 -1.546 4.721 1.00 95.44 171 GLU A CA 1
ATOM 1328 C C . GLU A 1 171 ? -9.559 -2.387 4.810 1.00 95.44 171 GLU A C 1
ATOM 1330 O O . GLU A 1 171 ? -8.686 -2.328 3.935 1.00 95.44 171 GLU A O 1
ATOM 1335 N N . VAL A 1 172 ? -9.463 -3.190 5.868 1.00 96.44 172 VAL A N 1
ATOM 1336 C CA . VAL A 1 172 ? -8.303 -4.036 6.160 1.00 96.44 172 VAL A CA 1
ATOM 1337 C C . VAL A 1 172 ? -8.720 -5.469 6.465 1.00 96.44 172 VAL A C 1
ATOM 1339 O O . VAL A 1 172 ? -9.863 -5.745 6.841 1.00 96.44 172 VAL A O 1
ATOM 1342 N N . THR A 1 173 ? -7.773 -6.395 6.340 1.00 96.88 173 THR A N 1
ATOM 1343 C CA . THR A 1 173 ? -7.929 -7.775 6.807 1.00 96.88 173 THR A CA 1
ATOM 1344 C C . THR A 1 173 ? -6.673 -8.273 7.504 1.00 96.88 173 THR A C 1
ATOM 1346 O O . THR A 1 173 ? -5.563 -7.858 7.175 1.00 96.88 173 THR A O 1
ATOM 1349 N N . THR A 1 174 ? -6.836 -9.153 8.486 1.00 95.69 174 THR A N 1
ATOM 1350 C CA . THR A 1 174 ? -5.716 -9.837 9.137 1.00 95.69 174 THR A CA 1
ATOM 1351 C C . THR A 1 174 ? -4.974 -10.724 8.140 1.00 95.69 174 THR A C 1
ATOM 1353 O O . THR A 1 174 ? -5.530 -11.138 7.124 1.00 95.69 174 THR A O 1
ATOM 1356 N N . LEU A 1 175 ? -3.701 -11.026 8.414 1.00 92.88 175 LEU A N 1
ATOM 1357 C CA . LEU A 1 175 ? -2.861 -11.798 7.484 1.00 92.88 175 LEU A CA 1
ATOM 1358 C C . LEU A 1 175 ? -3.413 -13.204 7.179 1.00 92.88 175 LEU A C 1
ATOM 1360 O O . LEU A 1 175 ? -3.166 -13.754 6.111 1.00 92.88 175 LEU A O 1
ATOM 1364 N N . ASP A 1 176 ? -4.177 -13.781 8.108 1.00 92.94 176 ASP A N 1
ATOM 1365 C CA . ASP A 1 176 ? -4.862 -15.070 7.954 1.00 92.94 176 ASP A CA 1
ATOM 1366 C C . ASP A 1 176 ? -6.232 -14.971 7.248 1.00 92.94 176 ASP A C 1
ATOM 1368 O O . ASP A 1 176 ? -6.907 -15.986 7.044 1.00 92.94 176 ASP A O 1
ATOM 1372 N N . GLY A 1 177 ? -6.665 -13.754 6.902 1.00 94.12 177 GLY A N 1
ATOM 1373 C CA . GLY A 1 177 ? -7.943 -13.454 6.263 1.00 94.12 177 GLY A CA 1
ATOM 1374 C C . GLY A 1 177 ? -9.181 -13.686 7.135 1.00 94.12 177 GLY A C 1
ATOM 1375 O O . GLY A 1 177 ? -10.296 -13.578 6.629 1.00 94.12 177 GLY A O 1
ATOM 1376 N N . GLN A 1 178 ? -9.028 -14.035 8.419 1.00 96.00 178 GLN A N 1
ATOM 1377 C CA . GLN A 1 178 ? -10.161 -14.402 9.279 1.00 96.00 178 GLN A CA 1
ATOM 1378 C C . GLN A 1 178 ? -10.934 -13.189 9.789 1.00 96.00 178 GLN A C 1
ATOM 1380 O O . GLN A 1 178 ? -12.135 -13.273 10.039 1.00 96.00 178 GLN A O 1
ATOM 1385 N N . THR A 1 179 ? -10.249 -12.061 9.955 1.00 97.31 179 THR A N 1
ATOM 1386 C CA . THR A 1 179 ? -10.845 -10.824 10.442 1.00 97.31 179 THR A CA 1
ATOM 1387 C C . THR A 1 179 ? -10.747 -9.748 9.371 1.00 97.31 179 THR A C 1
ATOM 1389 O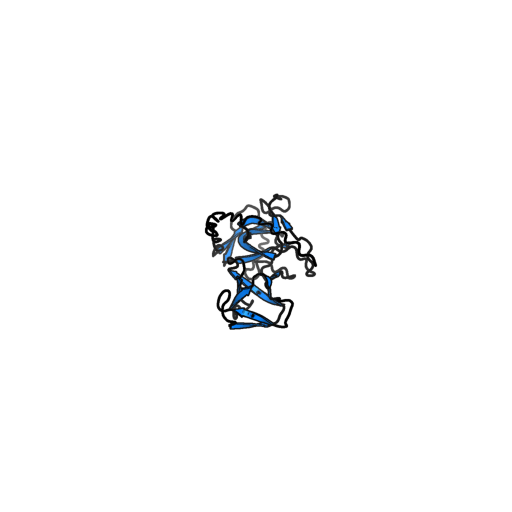 O . THR A 1 179 ? -9.702 -9.555 8.751 1.00 97.31 179 THR A O 1
ATOM 1392 N N . ARG A 1 180 ? -11.855 -9.041 9.151 1.00 97.31 180 ARG A N 1
ATOM 1393 C CA . ARG A 1 180 ? -11.994 -7.956 8.178 1.00 97.31 180 ARG A CA 1
ATOM 1394 C C . ARG A 1 180 ? -12.834 -6.844 8.790 1.00 97.31 180 ARG A C 1
ATOM 1396 O O . ARG A 1 180 ? -13.790 -7.132 9.508 1.00 97.31 180 ARG A O 1
ATOM 1403 N N . GLY A 1 181 ? -12.495 -5.598 8.492 1.00 96.94 181 GLY A N 1
ATOM 1404 C CA . GLY A 1 181 ? -13.290 -4.454 8.918 1.00 96.94 181 GLY A CA 1
ATOM 1405 C C . GLY A 1 181 ? -12.700 -3.123 8.483 1.00 96.94 181 GLY A C 1
ATOM 1406 O O . GLY A 1 181 ? -11.634 -3.063 7.868 1.00 96.94 181 GLY A O 1
ATOM 1407 N N . TRP A 1 182 ? -13.420 -2.061 8.818 1.00 97.31 182 TRP A N 1
ATOM 1408 C CA . TRP A 1 182 ? -13.038 -0.684 8.537 1.00 97.31 182 TRP A CA 1
ATOM 1409 C C . TRP A 1 182 ? -12.245 -0.092 9.694 1.00 97.31 182 TRP A C 1
ATOM 1411 O O . TRP A 1 182 ? 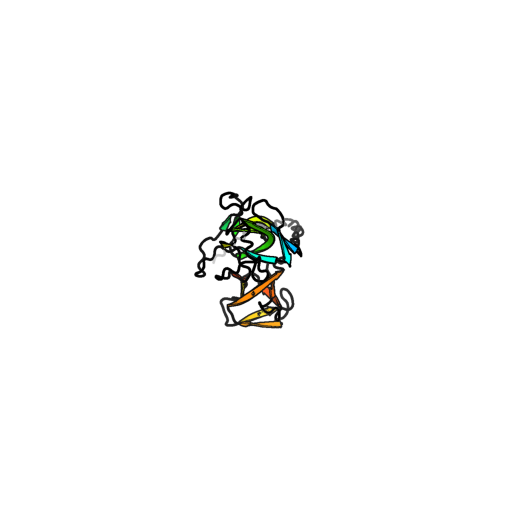-12.555 -0.342 10.859 1.00 97.31 182 TRP A O 1
ATOM 1421 N N . ILE A 1 183 ? -11.240 0.714 9.373 1.00 97.19 183 ILE A N 1
ATOM 1422 C CA . ILE A 1 183 ? -10.400 1.427 10.335 1.00 97.19 183 ILE A CA 1
ATOM 1423 C C . ILE A 1 183 ? -10.128 2.844 9.835 1.00 97.19 183 ILE A C 1
ATOM 1425 O O . ILE A 1 183 ? -10.095 3.075 8.628 1.00 97.19 183 ILE A O 1
ATOM 1429 N N . GLN A 1 184 ? -9.916 3.797 10.742 1.00 95.75 184 GLN A N 1
ATOM 1430 C CA . GLN A 1 184 ? -9.451 5.122 10.340 1.00 95.75 184 GLN A CA 1
ATOM 1431 C C . GLN A 1 184 ? -8.045 5.029 9.733 1.00 95.75 184 GLN A C 1
ATOM 1433 O O . GLN A 1 184 ? -7.155 4.400 10.309 1.00 95.75 184 GLN A O 1
ATOM 1438 N N . ALA A 1 185 ? -7.838 5.684 8.590 1.00 94.56 185 ALA A N 1
ATOM 1439 C CA . ALA A 1 185 ? -6.575 5.679 7.853 1.00 94.56 185 ALA A CA 1
ATOM 1440 C C . ALA A 1 185 ? -5.389 6.126 8.725 1.00 94.56 185 ALA A C 1
ATOM 1442 O O . ALA A 1 185 ? -4.297 5.573 8.633 1.00 94.56 185 ALA A O 1
ATOM 1443 N N . GLU A 1 186 ? -5.613 7.075 9.640 1.00 94.69 186 GLU A N 1
ATOM 1444 C CA . GLU A 1 186 ? -4.582 7.565 10.561 1.00 94.69 186 GLU A CA 1
ATOM 1445 C C . GLU A 1 186 ? -4.034 6.493 11.515 1.00 94.69 186 GLU A C 1
ATOM 1447 O O . GLU A 1 186 ? -2.909 6.640 11.998 1.00 94.69 186 GLU A O 1
ATOM 1452 N N . TYR A 1 187 ? -4.777 5.413 11.772 1.00 96.38 187 TYR A N 1
ATOM 1453 C CA . TYR A 1 187 ? -4.331 4.302 12.618 1.00 96.38 187 TYR A CA 1
ATOM 1454 C C . TYR A 1 187 ? -3.591 3.221 11.840 1.00 96.38 187 TYR A C 1
ATOM 1456 O O . TYR A 1 187 ? -3.085 2.282 12.445 1.00 96.38 187 TYR A O 1
ATOM 1464 N N . VAL A 1 188 ? -3.490 3.339 10.519 1.00 96.12 188 VAL A N 1
ATOM 1465 C CA . VAL A 1 188 ? -2.721 2.416 9.690 1.00 96.12 188 VAL A CA 1
ATOM 1466 C C . VAL A 1 188 ? -1.305 2.962 9.537 1.00 96.12 188 VAL A C 1
ATOM 1468 O O . VAL A 1 188 ? -1.098 4.053 9.012 1.00 96.12 188 VAL A O 1
ATOM 1471 N N . LYS A 1 189 ? -0.321 2.214 10.035 1.00 94.25 189 LYS A N 1
ATOM 1472 C CA . LYS A 1 189 ? 1.096 2.592 10.053 1.00 94.25 189 LYS A CA 1
ATOM 1473 C C . LYS A 1 189 ? 1.927 1.674 9.179 1.00 94.25 189 LYS A C 1
ATOM 1475 O O . LYS A 1 189 ? 1.592 0.503 8.983 1.00 94.25 189 LYS A O 1
ATOM 1480 N N . GLU A 1 190 ? 3.027 2.207 8.667 1.00 90.94 190 GLU A N 1
ATOM 1481 C CA . GLU A 1 190 ? 3.930 1.441 7.822 1.00 90.94 190 GLU A CA 1
ATOM 1482 C C . GLU A 1 190 ? 4.644 0.338 8.608 1.00 90.94 190 GLU A C 1
ATOM 1484 O O . GLU A 1 190 ? 5.001 0.496 9.776 1.00 90.94 190 GLU A O 1
ATOM 1489 N N . SER A 1 191 ? 4.864 -0.795 7.946 1.00 82.31 191 SER A N 1
ATOM 1490 C CA . SER A 1 191 ? 5.662 -1.884 8.496 1.00 82.31 191 SER A CA 1
ATOM 1491 C C . SER A 1 191 ? 7.164 -1.607 8.350 1.00 82.31 191 SER A C 1
ATOM 1493 O O . SER A 1 191 ? 7.591 -1.213 7.258 1.00 82.31 191 SER A O 1
ATOM 1495 N N . PRO A 1 192 ? 7.999 -1.855 9.381 1.00 75.56 192 PRO A N 1
ATOM 1496 C CA . PRO A 1 192 ? 9.446 -1.947 9.188 1.00 75.56 192 PRO A CA 1
ATOM 1497 C C . PRO A 1 192 ? 9.838 -3.215 8.410 1.00 75.56 192 PRO A C 1
ATOM 1499 O O . PRO A 1 192 ? 10.900 -3.265 7.788 1.00 75.56 192 PRO A O 1
ATOM 1502 N N . GLU A 1 193 ? 8.983 -4.244 8.401 1.00 71.44 193 GLU A N 1
ATOM 1503 C CA . GLU A 1 193 ? 9.212 -5.470 7.644 1.00 71.44 193 GLU A CA 1
ATOM 1504 C C . GLU A 1 193 ? 8.968 -5.234 6.148 1.00 71.44 193 GLU A C 1
ATOM 1506 O O . GLU A 1 193 ? 7.861 -4.931 5.687 1.00 71.44 193 GLU A O 1
ATOM 1511 N N . LYS A 1 194 ? 10.032 -5.418 5.363 1.00 67.00 194 LYS A N 1
ATOM 1512 C CA . LYS A 1 194 ? 9.975 -5.433 3.901 1.00 67.00 194 LYS A CA 1
ATOM 1513 C C . LYS A 1 194 ? 9.457 -6.802 3.456 1.00 67.00 194 LYS A C 1
ATOM 1515 O O . LYS A 1 194 ? 10.236 -7.736 3.283 1.00 67.00 194 LYS A O 1
ATOM 1520 N N . GLU A 1 195 ? 8.145 -6.942 3.280 1.00 60.94 195 GLU A N 1
ATOM 1521 C CA . GLU A 1 195 ? 7.585 -8.126 2.623 1.00 60.94 195 GLU A CA 1
ATOM 1522 C C . GLU A 1 195 ? 7.476 -7.888 1.113 1.00 60.94 195 GLU A C 1
ATOM 1524 O O . GLU A 1 195 ? 6.736 -7.021 0.640 1.00 60.94 195 GLU A O 1
ATOM 1529 N N . PHE A 1 196 ? 8.227 -8.670 0.341 1.00 59.00 196 PHE A N 1
ATOM 1530 C CA . PHE A 1 196 ? 8.212 -8.596 -1.113 1.00 59.00 196 PHE A CA 1
ATOM 1531 C C . PHE A 1 196 ? 6.946 -9.257 -1.670 1.00 59.00 196 PHE A C 1
ATOM 1533 O O . PHE A 1 196 ? 6.610 -10.380 -1.296 1.00 59.00 196 PHE A O 1
ATOM 1540 N N . LEU A 1 197 ? 6.287 -8.620 -2.643 1.00 59.25 197 LEU A N 1
ATOM 1541 C CA . LEU A 1 197 ? 5.144 -9.182 -3.374 1.00 59.25 197 LEU A CA 1
ATOM 1542 C C . LEU A 1 197 ? 5.567 -10.320 -4.321 1.00 59.25 197 LEU A C 1
ATOM 1544 O O . LEU A 1 197 ? 5.268 -10.248 -5.492 1.00 59.25 197 LEU A O 1
ATOM 1548 N N . ILE A 1 198 ? 6.315 -11.329 -3.865 1.00 57.03 198 ILE A N 1
ATOM 1549 C CA . ILE A 1 198 ? 6.418 -12.662 -4.485 1.00 57.03 198 ILE A CA 1
ATOM 1550 C C . ILE A 1 198 ? 6.856 -13.636 -3.370 1.00 57.03 198 ILE A C 1
ATOM 1552 O O . ILE A 1 198 ? 8.026 -13.988 -3.280 1.00 57.03 198 ILE A O 1
ATOM 1556 N N . ASN A 1 199 ? 5.935 -14.052 -2.496 1.00 48.38 199 ASN A N 1
ATOM 1557 C CA . ASN A 1 199 ? 6.119 -15.208 -1.606 1.00 48.38 199 ASN A CA 1
ATOM 1558 C C . ASN A 1 199 ? 4.863 -16.085 -1.705 1.00 48.38 199 ASN A C 1
ATOM 1560 O O . ASN A 1 199 ? 3.862 -15.856 -1.031 1.00 48.38 199 ASN A O 1
ATOM 1564 N N . GLY A 1 200 ? 4.903 -17.034 -2.645 1.00 45.72 200 GLY A N 1
ATOM 1565 C CA . GLY A 1 200 ? 3.803 -17.951 -2.978 1.00 45.72 200 GLY A CA 1
ATOM 1566 C C . GLY A 1 200 ? 3.906 -18.572 -4.379 1.00 45.72 200 GLY A C 1
ATOM 1567 O O . GLY A 1 200 ? 3.311 -19.613 -4.632 1.00 45.72 200 GLY A O 1
ATOM 1568 N N . GLY A 1 201 ? 4.704 -17.981 -5.275 1.00 37.84 201 GLY A N 1
ATOM 1569 C CA . GLY A 1 201 ? 5.032 -18.539 -6.587 1.00 37.84 201 GLY A CA 1
ATOM 1570 C C . GLY A 1 201 ? 6.540 -18.594 -6.770 1.00 37.84 201 GLY A C 1
ATOM 1571 O O . GLY A 1 201 ? 7.157 -17.605 -7.148 1.00 37.84 201 GLY A O 1
ATOM 1572 N N . VAL A 1 202 ? 7.128 -19.746 -6.461 1.00 35.84 202 VAL A N 1
ATOM 1573 C CA . VAL A 1 202 ? 8.494 -20.104 -6.850 1.00 35.84 202 VAL A CA 1
ATOM 1574 C C . VAL A 1 202 ? 8.627 -19.889 -8.360 1.00 35.84 202 VAL A C 1
ATOM 1576 O O . VAL A 1 202 ? 7.988 -20.601 -9.130 1.00 35.84 202 VAL A O 1
ATOM 1579 N N . LEU A 1 203 ? 9.460 -18.944 -8.798 1.00 40.53 203 LEU A N 1
ATOM 1580 C CA . LEU A 1 203 ? 10.120 -19.124 -10.086 1.00 40.53 203 LEU A CA 1
ATOM 1581 C C . LEU A 1 203 ? 11.294 -20.068 -9.809 1.00 40.53 203 LEU A C 1
ATOM 1583 O O . LEU A 1 203 ? 12.168 -19.702 -9.016 1.00 40.53 203 LEU A O 1
ATOM 1587 N N . PRO A 1 204 ? 11.320 -21.296 -10.363 1.00 40.19 204 PRO A N 1
ATOM 1588 C CA . PRO A 1 204 ? 12.541 -22.077 -10.330 1.00 40.19 204 PRO A CA 1
ATOM 1589 C C . PRO A 1 204 ? 13.621 -21.244 -11.018 1.00 40.19 204 PRO A C 1
ATOM 1591 O O . PRO A 1 204 ? 13.385 -20.656 -12.073 1.00 40.19 204 PRO A O 1
ATOM 1594 N N . ALA A 1 205 ? 14.789 -21.166 -10.386 1.00 40.88 205 ALA A N 1
ATOM 1595 C CA . ALA A 1 205 ? 15.983 -20.671 -11.039 1.00 40.88 205 ALA A CA 1
ATOM 1596 C C . ALA A 1 205 ? 16.268 -21.600 -12.224 1.00 40.88 205 ALA A C 1
ATOM 1598 O O . ALA A 1 205 ? 16.857 -22.668 -12.056 1.00 40.88 205 ALA A O 1
ATOM 1599 N N . ASP A 1 206 ? 15.793 -21.227 -13.408 1.00 40.06 206 ASP A N 1
ATOM 1600 C CA . ASP A 1 206 ? 16.213 -21.860 -14.646 1.00 40.06 206 ASP A CA 1
ATOM 1601 C C . ASP A 1 206 ? 17.614 -21.331 -14.961 1.00 40.06 206 ASP A C 1
ATOM 1603 O O . ASP A 1 206 ? 17.809 -20.346 -15.671 1.00 40.06 206 ASP A O 1
ATOM 1607 N N . HIS A 1 207 ? 18.617 -21.943 -14.330 1.00 38.53 207 HIS A N 1
ATOM 1608 C CA . HIS A 1 207 ? 20.008 -21.827 -14.749 1.00 38.53 207 HIS A CA 1
ATOM 1609 C C . HIS A 1 207 ? 20.221 -22.731 -15.968 1.00 38.53 207 HIS A C 1
ATOM 1611 O O . HIS A 1 207 ? 20.895 -23.758 -15.897 1.00 38.53 207 HIS A O 1
ATOM 1617 N N . GLY A 1 208 ? 19.600 -22.348 -17.081 1.00 49.69 208 GLY A N 1
ATOM 1618 C CA . GLY A 1 208 ? 19.840 -22.909 -18.399 1.00 49.69 208 GLY A CA 1
ATOM 1619 C C . GLY A 1 208 ? 20.688 -21.956 -19.235 1.00 49.69 208 GLY A C 1
ATOM 1620 O O . GLY A 1 208 ? 20.135 -21.034 -19.828 1.00 49.69 208 GLY A O 1
ATOM 1621 N N . HIS A 1 209 ? 21.997 -22.250 -19.280 1.00 37.59 209 HIS A N 1
ATOM 1622 C CA . HIS A 1 209 ? 23.056 -21.847 -20.231 1.00 37.59 209 HIS A CA 1
ATOM 1623 C C . HIS A 1 209 ? 24.268 -21.140 -19.616 1.00 37.59 209 HIS A C 1
ATOM 1625 O O . HIS A 1 209 ? 24.149 -19.989 -19.148 1.00 37.59 209 HIS A O 1
#

pLDDT: mean 84.85, std 16.81, range [35.84, 98.12]

Radius of gyration: 24.63 Å; chains: 1; bounding box: 48×90×61 Å

Secondary structure (DSSP, 8-state):
---------------------------PPPPPPPSEEEEE-TT--EEEEEES--EEEE--B-TTS-B--SEEEEESSSSTT-EEEEEEETTEEEEEEEEEEETTEEEEEEEETTS-EEEEEGGGEES-EEE--SS-SEEEEESSTT--EEEEEETTEEEEEEE--SSSEEEEEETTSS-EEEEEGGGEEE-SS---S-SS---------

Foldseek 3Di:
DDDDDDDDDDDPPPPPPPPDPPPPDPPDFDDFADQWAFEAEPVRHGPDIDGDFAKWFFACQALVRDRPDQWFFFAQDQDPVRTDPDIDGGLWMWTFRYWYDYPPWIWTFTQTLVRDTHIGTLRRIFQKWFFAPPPDQWFFFAADVVHDTDDIDGHRAIWGWDAPRDPQKTWIAHPVRPDIGIDTSVRIGGDSDSDDVDDPDDPPPPPDD

Seque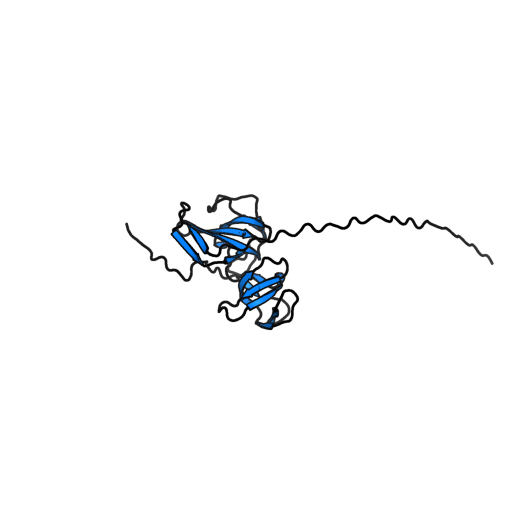nce (209 aa):
MKRSLYLLFILIGGVLGCRQPVVEEPTAVLAPPPTAVPLTNGQGEVVSQQAGPLWVLVSGVDEHGLLAEPNIYLLSQADVLAFTNEHVHTGIAAAVLEIRQDGLRRFYRVLATDRQTGWVSDYHVRRVAYLYDGQSTQVNLYDAPQGNPTTTLTNVYPVHLLDPTAAEWWEVTTLDGQTRGWIQAEYVKESPEKEFLINGGVLPADHGH